Protein AF-0000000076347403 (afdb_homodimer)

Organism: NCBI:txid165179

Solvent-accessible surface area (backbone atoms only — not comparable to full-atom values): 17385 Å² total; per-residue (Å²): 123,59,75,65,55,57,54,52,54,48,48,54,51,50,53,49,30,61,73,69,68,46,83,89,47,70,65,55,53,50,50,52,52,49,44,61,64,45,91,55,74,38,36,72,66,55,50,47,49,53,32,41,77,70,71,48,77,70,56,68,67,57,50,52,54,44,50,52,49,34,36,73,69,59,50,29,41,79,41,49,48,97,84,41,64,35,31,34,51,32,78,93,59,76,87,52,34,36,38,34,20,75,79,84,56,50,71,44,80,39,89,49,65,60,32,54,50,28,55,73,66,50,86,59,80,64,42,48,80,72,50,67,48,40,40,40,31,26,40,36,50,70,57,49,51,50,52,50,49,53,59,66,71,96,122,58,75,65,54,58,54,52,53,49,48,54,51,48,52,48,29,62,73,68,69,46,84,91,48,70,65,54,54,51,50,52,51,48,44,61,64,46,93,52,73,37,36,70,65,56,51,50,50,52,33,40,75,71,72,47,78,69,55,69,67,57,51,51,52,44,51,52,50,34,36,74,69,57,51,30,42,78,42,49,48,95,86,42,62,35,32,33,52,32,78,92,58,75,87,53,33,35,37,34,21,75,80,85,56,51,71,46,80,40,88,47,66,60,32,55,48,27,54,73,65,51,86,58,79,64,44,48,79,72,50,68,47,41,39,38,31,26,39,36,50,71,57,49,51,50,53,49,48,51,56,66,71,95

Secondary structure (DSSP, 8-state):
--HHHHHHHHHHHHHHHHHHT----HHHHHHHHHHTT--S-B-HHHHHHHHHHTT----HHHHHHHHHHHHHTTSEEEEEETTEEEEEE-TT--S-EEEEETTT--EEEE--HHHHHHHHHS--TTEEEEEEEEEEEEEEHHHHHHHHHHHHH-/--HHHHHHHHHHHHHHHHHHT----HHHHHHHHHHTT--S-B-HHHHHHHHHHTT----HHHHHHHHHHHHHTTSEEEEEETTEEEEEE-TT--S-EEEEETTT--EEEE--HHHHHHHHHS--TTEEEEEEEEEEEEEEHHHHHHHHHHHHH-

Structure (mmCIF, N/CA/C/O backbone):
data_AF-0000000076347403-model_v1
#
loop_
_entity.id
_entity.type
_entity.pdbx_description
1 polymer 'Ferric uptake regulation protein'
#
loop_
_atom_site.group_PDB
_atom_site.id
_atom_site.type_symbol
_atom_site.label_atom_id
_atom_site.label_alt_id
_atom_site.label_comp_id
_atom_site.label_asym_id
_atom_site.label_entity_id
_atom_site.label_seq_id
_atom_site.pdbx_PDB_ins_code
_atom_site.Cartn_x
_atom_site.Cartn_y
_atom_site.Cartn_z
_atom_site.occupancy
_atom_site.B_iso_or_equiv
_atom_site.auth_seq_id
_atom_site.auth_comp_id
_atom_site.auth_asym_id
_atom_site.auth_atom_id
_atom_site.pdbx_PDB_model_num
ATOM 1 N N . MET A 1 1 ? 6.637 17.484 16.797 1 52.97 1 MET A N 1
ATOM 2 C CA . MET A 1 1 ? 5.945 18.25 15.773 1 52.97 1 MET A CA 1
ATOM 3 C C . MET A 1 1 ? 5.602 19.656 16.266 1 52.97 1 MET A C 1
ATOM 5 O O . MET A 1 1 ? 5.094 19.812 17.375 1 52.97 1 MET A O 1
ATOM 9 N N . THR A 1 2 ? 6.195 20.625 15.648 1 61.09 2 THR A N 1
ATOM 10 C CA . THR A 1 2 ? 6.172 21.984 16.172 1 61.09 2 THR A CA 1
ATOM 11 C C . THR A 1 2 ? 4.789 22.609 16 1 61.09 2 THR A C 1
ATOM 13 O O . THR A 1 2 ? 4.012 22.172 15.148 1 61.09 2 THR A O 1
ATOM 16 N N . ASP A 1 3 ? 4.352 23.375 16.969 1 70.94 3 ASP A N 1
ATOM 17 C CA . ASP A 1 3 ? 3.152 24.203 17.016 1 70.94 3 ASP A CA 1
ATOM 18 C C . ASP A 1 3 ? 2.908 24.875 15.664 1 70.94 3 ASP A C 1
ATOM 20 O O . ASP A 1 3 ? 1.763 25.016 15.234 1 70.94 3 ASP A O 1
ATOM 24 N N . ASP A 1 4 ? 3.953 25.031 14.914 1 85.56 4 ASP A N 1
ATOM 25 C CA . ASP A 1 4 ? 3.844 25.719 13.641 1 85.56 4 ASP A CA 1
ATOM 26 C C . ASP A 1 4 ? 3.211 24.828 12.578 1 85.56 4 ASP A C 1
ATOM 28 O O . ASP A 1 4 ? 2.373 25.281 11.797 1 85.56 4 ASP A O 1
ATOM 32 N N . VAL A 1 5 ? 3.447 23.562 12.656 1 88.56 5 VAL A N 1
ATOM 33 C CA . VAL A 1 5 ? 2.91 22.641 11.656 1 88.56 5 VAL A CA 1
ATOM 34 C C . VAL A 1 5 ? 1.407 22.469 11.867 1 88.56 5 VAL A C 1
ATOM 36 O O . VAL A 1 5 ? 0.64 22.422 10.906 1 88.56 5 VAL A O 1
ATOM 39 N N . LYS A 1 6 ? 0.981 22.453 13.062 1 91.25 6 LYS A N 1
ATOM 40 C CA . LYS A 1 6 ? -0.436 22.266 13.367 1 91.25 6 LYS A CA 1
ATOM 41 C C . LYS A 1 6 ? -1.261 23.453 12.875 1 91.25 6 LYS A C 1
ATOM 43 O O . LYS A 1 6 ? -2.389 23.281 12.406 1 91.25 6 LYS A O 1
ATOM 48 N N . VAL A 1 7 ? -0.673 24.609 13 1 92.5 7 VAL A N 1
ATOM 49 C CA . VAL A 1 7 ? -1.362 25.797 12.516 1 92.5 7 VAL A CA 1
ATOM 50 C C . VAL A 1 7 ? -1.512 25.734 11 1 92.5 7 VAL A C 1
ATOM 52 O O . VAL A 1 7 ? -2.578 26.031 10.461 1 92.5 7 VAL A O 1
ATOM 55 N N . ARG A 1 8 ? -0.51 25.328 10.375 1 92.69 8 ARG A N 1
ATOM 56 C CA . ARG A 1 8 ? -0.5 25.25 8.914 1 92.69 8 ARG A CA 1
ATOM 57 C C . ARG A 1 8 ? -1.495 24.219 8.406 1 92.69 8 ARG A C 1
ATOM 59 O O . ARG A 1 8 ? -2.252 24.484 7.469 1 92.69 8 ARG A O 1
ATOM 66 N N . VAL A 1 9 ? -1.493 23.078 8.977 1 94.81 9 VAL A N 1
ATOM 67 C CA . VAL A 1 9 ? -2.363 22.016 8.492 1 94.81 9 VAL A CA 1
ATOM 68 C C . VAL A 1 9 ? -3.818 22.344 8.805 1 94.81 9 VAL A C 1
ATOM 70 O O . VAL A 1 9 ? -4.723 22 8.039 1 94.81 9 VAL A O 1
ATOM 73 N N . LYS A 1 10 ? -4.023 22.984 9.875 1 95.75 10 LYS A N 1
ATOM 74 C CA . LYS A 1 10 ? -5.371 23.453 10.188 1 95.75 10 LYS A CA 1
ATOM 75 C C . LYS A 1 10 ? -5.867 24.438 9.133 1 95.75 10 LYS A C 1
ATOM 77 O O . LYS A 1 10 ? -7.039 24.406 8.75 1 95.75 10 LYS A O 1
ATOM 82 N N . LYS A 1 11 ? -5.004 25.281 8.75 1 95.56 11 LYS A N 1
ATOM 83 C CA . LYS A 1 11 ? -5.359 26.25 7.719 1 95.56 11 LYS A CA 1
ATOM 84 C C . LYS A 1 11 ? -5.73 25.562 6.41 1 95.56 11 LYS A C 1
ATOM 86 O O . LYS A 1 11 ? -6.672 25.969 5.73 1 95.56 11 LYS A O 1
ATOM 91 N N . VAL A 1 12 ? -5.004 24.625 6.07 1 95.31 12 VAL A N 1
ATOM 92 C CA . VAL A 1 12 ? -5.293 23.891 4.848 1 95.31 12 VAL A CA 1
ATOM 93 C C . VAL A 1 12 ? -6.68 23.25 4.945 1 95.31 12 VAL A C 1
ATOM 95 O O . VAL A 1 12 ? -7.469 23.328 3.998 1 95.31 12 VAL A O 1
ATOM 98 N N . LEU A 1 13 ? -6.945 22.625 6.066 1 96.25 13 LEU A N 1
ATOM 99 C CA . LEU A 1 13 ? -8.25 22.016 6.27 1 96.25 13 LEU A CA 1
ATOM 100 C C . LEU A 1 13 ? -9.359 23.062 6.227 1 96.25 13 LEU A C 1
ATOM 102 O O . LEU A 1 13 ? -10.375 22.875 5.555 1 96.25 13 LEU A O 1
ATOM 106 N N . ASP A 1 14 ? -9.133 24.172 6.836 1 96.25 14 ASP A N 1
ATOM 107 C CA . ASP A 1 14 ? -10.094 25.266 6.836 1 96.25 14 ASP A CA 1
ATOM 108 C C . ASP A 1 14 ? -10.422 25.719 5.414 1 96.25 14 ASP A C 1
ATOM 110 O O . ASP A 1 14 ? -11.594 25.828 5.047 1 96.25 14 ASP A O 1
ATOM 114 N N . ASP A 1 15 ? -9.414 25.953 4.723 1 96.25 15 ASP A N 1
ATOM 115 C CA . ASP A 1 15 ? -9.57 26.453 3.363 1 96.25 15 ASP A CA 1
ATOM 116 C C . ASP A 1 15 ? -10.383 25.484 2.506 1 96.25 15 ASP A C 1
ATOM 118 O O . ASP A 1 15 ? -11.242 25.906 1.727 1 96.25 15 ASP A O 1
ATOM 122 N N . TYR A 1 16 ? -10.047 24.297 2.662 1 95.56 16 TYR A N 1
ATOM 123 C CA . TYR A 1 16 ? -10.758 23.297 1.88 1 95.56 16 TYR A CA 1
ATOM 124 C C . TYR A 1 16 ? -12.234 23.234 2.271 1 95.56 16 TYR A C 1
ATOM 126 O O . TYR A 1 16 ? -13.109 23.219 1.405 1 95.56 16 TYR A O 1
ATOM 134 N N . LEU A 1 17 ? -12.492 23.156 3.539 1 94.62 17 LEU A N 1
ATOM 135 C CA . LEU A 1 17 ? -13.859 23.031 4.02 1 94.62 17 LEU A CA 1
ATOM 136 C C . LEU A 1 17 ? -14.68 24.25 3.602 1 94.62 17 LEU A C 1
ATOM 138 O O . LEU A 1 17 ? -15.852 24.125 3.236 1 94.62 17 LEU A O 1
ATOM 142 N N . GLU A 1 18 ? -14.094 25.375 3.617 1 93.44 18 GLU A N 1
ATOM 143 C CA . GLU A 1 18 ? -14.758 26.609 3.195 1 93.44 18 GLU A CA 1
ATOM 144 C C . GLU A 1 18 ? -15.039 26.594 1.694 1 93.44 18 GLU A C 1
ATOM 146 O O . GLU A 1 18 ? -16.141 26.906 1.261 1 93.44 18 GLU A O 1
ATOM 151 N N . ALA A 1 19 ? -14.078 26.203 0.949 1 93.25 19 ALA A N 1
ATOM 152 C CA . ALA A 1 19 ? -14.18 26.188 -0.507 1 93.25 19 ALA A CA 1
ATOM 153 C C . ALA A 1 19 ? -15.242 25.188 -0.972 1 93.25 19 ALA A C 1
ATOM 155 O O . ALA A 1 19 ? -15.969 25.453 -1.938 1 93.25 19 ALA A O 1
ATOM 156 N N . CYS A 1 20 ? -15.328 24.094 -0.325 1 92.12 20 CYS A N 1
ATOM 157 C CA . CYS A 1 20 ? -16.234 23.031 -0.74 1 92.12 20 CYS A CA 1
ATOM 158 C C . CYS A 1 20 ? -17.562 23.125 0.018 1 92.12 20 CYS A C 1
ATOM 160 O O . CYS A 1 20 ? -18.438 22.281 -0.172 1 92.12 20 CYS A O 1
ATOM 162 N N . GLN A 1 21 ? -17.641 24.016 0.93 1 91.62 21 GLN A N 1
ATOM 163 C CA . GLN A 1 21 ? -18.828 24.234 1.739 1 91.62 21 GLN A CA 1
ATOM 164 C C . GLN A 1 21 ? -19.141 23.016 2.607 1 91.62 21 GLN A C 1
ATOM 166 O O . GLN A 1 21 ? -20.281 22.578 2.682 1 91.62 21 GLN A O 1
ATOM 171 N N . HIS A 1 22 ? -18.141 22.391 3.072 1 89.75 22 HIS A N 1
ATOM 172 C CA . HIS A 1 22 ? -18.266 21.312 4.035 1 89.75 22 HIS A CA 1
ATOM 173 C C . HIS A 1 22 ? -18.297 21.844 5.465 1 89.75 22 HIS A C 1
ATOM 175 O O . HIS A 1 22 ? -17.766 22.922 5.738 1 89.75 22 HIS A O 1
ATOM 181 N N . ARG A 1 23 ? -18.906 21.156 6.309 1 89.56 23 ARG A N 1
ATOM 182 C CA . ARG A 1 23 ? -19.047 21.562 7.699 1 89.56 23 ARG A CA 1
ATOM 183 C C . ARG A 1 23 ? -17.703 21.469 8.43 1 89.56 23 ARG A C 1
ATOM 185 O O . ARG A 1 23 ? -16.969 20.5 8.266 1 89.56 23 ARG A O 1
ATOM 192 N N . LYS A 1 24 ? -17.438 22.547 9.172 1 92.69 24 LYS A N 1
ATOM 193 C CA . LYS A 1 24 ? -16.344 22.5 10.133 1 92.69 24 LYS A CA 1
ATOM 194 C C . LYS A 1 24 ? -16.797 21.875 11.453 1 92.69 24 LYS A C 1
ATOM 196 O O . LYS A 1 24 ? -17.422 22.547 12.281 1 92.69 24 LYS A O 1
ATOM 201 N N . THR A 1 25 ? -16.469 20.625 11.602 1 93.62 25 THR A N 1
ATOM 202 C CA . THR A 1 25 ? -16.891 19.922 12.805 1 93.62 25 THR A CA 1
ATOM 203 C C . THR A 1 25 ? -15.727 19.766 13.781 1 93.62 25 THR A C 1
ATOM 205 O O . THR A 1 25 ? -14.578 19.625 13.359 1 93.62 25 THR A O 1
ATOM 208 N N . PRO A 1 26 ? -16.078 19.766 15.031 1 95.44 26 PRO A N 1
ATOM 209 C CA . PRO A 1 26 ? -15.008 19.547 16 1 95.44 26 PRO A CA 1
ATOM 210 C C . PRO A 1 26 ? -14.289 18.203 15.781 1 95.44 26 PRO A C 1
ATOM 212 O O . PRO A 1 26 ? -13.094 18.094 16.062 1 95.44 26 PRO A O 1
ATOM 215 N N . GLU A 1 27 ? -14.977 17.234 15.281 1 95.81 27 GLU A N 1
ATOM 216 C CA . GLU A 1 27 ? -14.414 15.906 15.055 1 95.81 27 GLU A CA 1
ATOM 217 C C . GLU A 1 27 ? -13.266 15.961 14.047 1 95.81 27 GLU A C 1
ATOM 219 O O . GLU A 1 27 ? -12.219 15.352 14.258 1 95.81 27 GLU A O 1
ATOM 224 N N . ARG A 1 28 ? -13.461 16.703 13.008 1 96.31 28 ARG A N 1
ATOM 225 C CA . ARG A 1 28 ? -12.438 16.797 11.969 1 96.31 28 ARG A CA 1
ATOM 226 C C . ARG A 1 28 ? -11.156 17.422 12.516 1 96.31 28 ARG A C 1
ATOM 228 O O . ARG A 1 28 ? -10.062 16.938 12.242 1 96.31 28 ARG A O 1
ATOM 235 N N . TYR A 1 29 ? -11.328 18.406 13.266 1 96.81 29 TYR A N 1
ATOM 236 C CA . TYR A 1 29 ? -10.156 19.109 13.789 1 96.81 29 TYR A CA 1
ATOM 237 C C . TYR A 1 29 ? -9.492 18.281 14.891 1 96.81 29 TYR A C 1
ATOM 239 O O . TYR A 1 29 ? -8.266 18.281 15.016 1 96.81 29 TYR A O 1
ATOM 247 N N . ALA A 1 30 ? -10.289 17.641 15.703 1 97 30 ALA A N 1
ATOM 248 C CA . ALA A 1 30 ? -9.727 16.766 16.734 1 97 30 ALA A CA 1
ATOM 249 C C . ALA A 1 30 ? -8.906 15.641 16.109 1 97 30 ALA A C 1
ATOM 251 O O . ALA A 1 30 ? -7.824 15.305 16.609 1 97 30 ALA A O 1
ATOM 252 N N . ILE A 1 31 ? -9.398 15.102 15.094 1 97.88 31 ILE A N 1
ATOM 253 C CA . ILE A 1 31 ? -8.711 14.023 14.391 1 97.88 31 ILE A CA 1
ATOM 254 C C . ILE A 1 31 ? -7.418 14.555 13.773 1 97.88 31 ILE A C 1
ATOM 256 O O . ILE A 1 31 ? -6.359 13.93 13.891 1 97.88 31 ILE A O 1
ATOM 260 N N . LEU A 1 32 ? -7.508 15.711 13.148 1 97.12 32 LEU A N 1
ATOM 261 C CA . LEU A 1 32 ? -6.316 16.328 12.578 1 97.12 32 LEU A CA 1
ATOM 262 C C . LEU A 1 32 ? -5.258 16.562 13.648 1 97.12 32 LEU A C 1
ATOM 264 O O . LEU A 1 32 ? -4.09 16.219 13.461 1 97.12 32 LEU A O 1
ATOM 268 N N . ASP A 1 33 ? -5.695 17.094 14.711 1 96.12 33 ASP A N 1
ATOM 269 C CA . ASP A 1 33 ? -4.785 17.375 15.812 1 96.12 33 ASP A CA 1
ATOM 270 C C . ASP A 1 33 ? -4.148 16.078 16.344 1 96.12 33 ASP A C 1
ATOM 272 O O . ASP A 1 33 ? -2.947 16.047 16.609 1 96.12 33 ASP A O 1
ATOM 276 N N . ALA A 1 34 ? -4.938 15.086 16.547 1 96.75 34 ALA A N 1
ATOM 277 C CA . ALA A 1 34 ? -4.445 13.797 17.031 1 96.75 34 ALA A CA 1
ATOM 278 C C . ALA A 1 34 ? -3.391 13.227 16.078 1 96.75 34 ALA A C 1
ATOM 280 O O . ALA A 1 34 ? -2.336 12.766 16.531 1 96.75 34 ALA A O 1
ATOM 281 N N . VAL A 1 35 ? -3.656 13.273 14.773 1 96.69 35 VAL A N 1
ATOM 282 C CA . VAL A 1 35 ? -2.74 12.766 13.758 1 96.69 35 VAL A CA 1
ATOM 283 C C . VAL A 1 35 ? -1.377 13.438 13.906 1 96.69 35 VAL A C 1
ATOM 285 O O . VAL A 1 35 ? -0.339 12.773 13.812 1 96.69 35 VAL A O 1
ATOM 288 N N . TYR A 1 36 ? -1.358 14.648 14.125 1 95.25 36 TYR A N 1
ATOM 289 C CA . TYR A 1 36 ? -0.11 15.406 14.172 1 95.25 36 TYR A CA 1
ATOM 290 C C . TYR A 1 36 ? 0.46 15.422 15.586 1 95.25 36 TYR A C 1
ATOM 292 O O . TYR A 1 36 ? 1.499 16.047 15.828 1 95.25 36 TYR A O 1
ATOM 300 N N . SER A 1 37 ? -0.237 14.781 16.453 1 93.94 37 SER A N 1
ATOM 301 C CA . SER A 1 37 ? 0.288 14.609 17.812 1 93.94 37 SER A CA 1
ATOM 302 C C . SER A 1 37 ? 0.882 13.211 17.984 1 93.94 37 SER A C 1
ATOM 304 O O . SER A 1 37 ? 1.749 13.008 18.844 1 93.94 37 SER A O 1
ATOM 306 N N . ILE A 1 38 ? 0.395 12.328 17.141 1 91.06 38 ILE A N 1
ATOM 307 C CA . ILE A 1 38 ? 0.913 10.969 17.156 1 91.06 38 ILE A CA 1
ATOM 308 C C . ILE A 1 38 ? 2.213 10.898 16.359 1 91.06 38 ILE A C 1
ATOM 310 O O . ILE A 1 38 ? 2.236 11.227 15.172 1 91.06 38 ILE A O 1
ATOM 314 N N . ASP A 1 39 ? 3.34 10.812 16.891 1 85.62 39 ASP A N 1
ATOM 315 C CA . ASP A 1 39 ? 4.645 10.812 16.234 1 85.62 39 ASP A CA 1
ATOM 316 C C . ASP A 1 39 ? 5.023 9.398 15.789 1 85.62 39 ASP A C 1
ATOM 318 O O . ASP A 1 39 ? 6.121 8.922 16.078 1 85.62 39 ASP A O 1
ATOM 322 N N . LYS A 1 40 ? 4.086 8.648 15.234 1 90.94 40 LYS A N 1
ATOM 323 C CA . LYS A 1 40 ? 4.332 7.301 14.727 1 90.94 40 LYS A CA 1
ATOM 324 C C . LYS A 1 40 ? 3.266 6.891 13.711 1 90.94 40 LYS A C 1
ATOM 326 O O . LYS A 1 40 ? 2.273 7.598 13.531 1 90.94 40 LYS A O 1
ATOM 331 N N . HIS A 1 41 ? 3.529 5.848 13.008 1 95.31 41 HIS A N 1
ATOM 332 C CA . HIS A 1 41 ? 2.5 5.223 12.18 1 95.31 41 HIS A CA 1
ATOM 333 C C . HIS A 1 41 ? 1.39 4.629 13.039 1 95.31 41 HIS A C 1
ATOM 335 O O . HIS A 1 41 ? 1.657 4.055 14.102 1 95.31 41 HIS A O 1
ATOM 341 N N . PHE A 1 42 ? 0.182 4.797 12.555 1 96.19 42 PHE A N 1
ATOM 342 C CA . PHE A 1 42 ? -0.932 4.332 13.375 1 96.19 42 PHE A CA 1
ATOM 343 C C . PHE A 1 42 ? -2.027 3.729 12.508 1 96.19 42 PHE A C 1
ATOM 345 O O . PHE A 1 42 ? -2.143 4.059 11.32 1 96.19 42 PHE A O 1
ATOM 352 N N . THR A 1 43 ? -2.787 2.812 13.102 1 96.44 43 THR A N 1
ATOM 353 C CA . THR A 1 43 ? -4.02 2.322 12.492 1 96.44 43 THR A CA 1
ATOM 354 C C . THR A 1 43 ? -5.203 3.203 12.883 1 96.44 43 THR A C 1
ATOM 356 O O . THR A 1 43 ? -5.102 4.02 13.797 1 96.44 43 THR A O 1
ATOM 359 N N . LEU A 1 44 ? -6.285 2.998 12.203 1 96.94 44 LEU A N 1
ATOM 360 C CA . LEU A 1 44 ? -7.48 3.74 12.586 1 96.94 44 LEU A CA 1
ATOM 361 C C . LEU A 1 44 ? -7.922 3.375 14 1 96.94 44 LEU A C 1
ATOM 363 O O . LEU A 1 44 ? -8.383 4.238 14.75 1 96.94 44 LEU A O 1
ATOM 367 N N . GLU A 1 45 ? -7.777 2.176 14.289 1 96.62 45 GLU A N 1
ATOM 368 C CA . GLU A 1 45 ? -8.109 1.729 15.641 1 96.62 45 GLU A CA 1
ATOM 369 C C . GLU A 1 45 ? -7.258 2.436 16.688 1 96.62 45 GLU A C 1
ATOM 371 O O . GLU A 1 45 ? -7.77 2.902 17.703 1 96.62 45 GLU A O 1
ATOM 376 N N . GLU A 1 46 ? -6.062 2.473 16.469 1 96.44 46 GLU A N 1
ATOM 377 C CA . GLU A 1 46 ? -5.145 3.146 17.375 1 96.44 46 GLU A CA 1
ATOM 378 C C . GLU A 1 46 ? -5.473 4.633 17.484 1 96.44 46 GLU A C 1
ATOM 380 O O . GLU A 1 46 ? -5.371 5.219 18.562 1 96.44 46 GLU A O 1
ATOM 385 N N . LEU A 1 47 ? -5.746 5.23 16.375 1 97.62 47 LEU A N 1
ATOM 386 C CA . LEU A 1 47 ? -6.152 6.633 16.391 1 97.62 47 LEU A CA 1
ATOM 387 C C . LEU A 1 47 ? -7.406 6.824 17.234 1 97.62 47 LEU A C 1
ATOM 389 O O . LEU A 1 47 ? -7.48 7.754 18.047 1 97.62 47 LEU A O 1
ATOM 393 N N . GLY A 1 48 ? -8.391 5.977 16.984 1 97.75 48 GLY A N 1
ATOM 394 C CA . GLY A 1 48 ? -9.594 6.023 17.797 1 97.75 48 GLY A CA 1
ATOM 395 C C . GLY A 1 48 ? -9.32 5.898 19.281 1 97.75 48 GLY A C 1
ATOM 396 O O . GLY A 1 48 ? -9.898 6.621 20.094 1 97.75 48 GLY A O 1
ATOM 397 N N . GLU A 1 49 ? -8.516 4.996 19.641 1 97.31 49 GLU A N 1
ATOM 398 C CA . GLU A 1 49 ? -8.133 4.805 21.031 1 97.31 49 GLU A CA 1
ATOM 399 C C . GLU A 1 49 ? -7.457 6.055 21.594 1 97.31 49 GLU A C 1
ATOM 401 O O . GLU A 1 49 ? -7.711 6.445 22.734 1 97.31 49 GLU A O 1
ATOM 406 N N . TYR A 1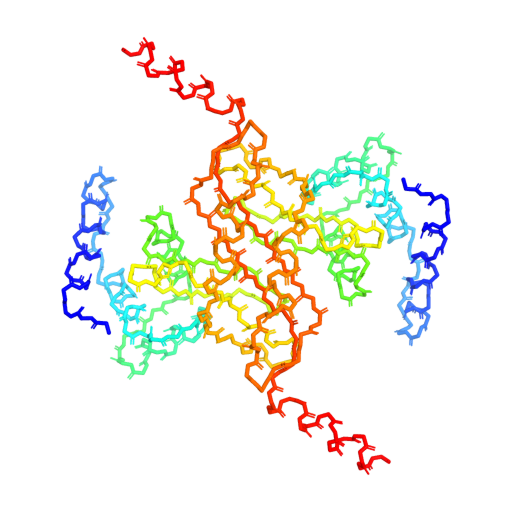 50 ? -6.598 6.586 20.844 1 97.31 50 TYR A N 1
ATOM 407 C CA . TYR A 1 50 ? -5.918 7.812 21.266 1 97.31 50 TYR A CA 1
ATOM 408 C C . TYR A 1 50 ? -6.926 8.914 21.578 1 97.31 50 TYR A C 1
ATOM 410 O O . TYR A 1 50 ? -6.828 9.578 22.609 1 97.31 50 TYR A O 1
ATOM 418 N N . LEU A 1 51 ? -7.844 9.102 20.688 1 97.56 51 LEU A N 1
ATOM 419 C CA . LEU A 1 51 ? -8.875 10.117 20.875 1 97.56 51 LEU A CA 1
ATOM 420 C C . LEU A 1 51 ? -9.727 9.828 22.094 1 97.56 51 LEU A C 1
ATOM 422 O O . LEU A 1 51 ? -10.023 10.727 22.875 1 97.56 51 LEU A O 1
ATOM 426 N N . SER A 1 52 ? -10.078 8.586 22.25 1 96.94 52 SER A N 1
ATOM 427 C CA . SER A 1 52 ? -10.883 8.195 23.391 1 96.94 52 SER A CA 1
ATOM 428 C C . SER A 1 52 ? -10.164 8.484 24.703 1 96.94 52 SER A C 1
ATOM 430 O O . SER A 1 52 ? -10.766 8.992 25.656 1 96.94 52 SER A O 1
ATOM 432 N N . LYS A 1 53 ? -8.953 8.148 24.766 1 96.25 53 LYS A N 1
ATOM 433 C CA . LYS A 1 53 ? -8.148 8.375 25.969 1 96.25 53 LYS A CA 1
ATOM 434 C C . LYS A 1 53 ? -8.031 9.867 26.281 1 96.25 53 LYS A C 1
ATOM 436 O O . LYS A 1 53 ? -7.879 10.25 27.438 1 96.25 53 LYS A O 1
ATOM 441 N N . SER A 1 54 ? -8.148 10.609 25.266 1 93.25 54 SER A N 1
ATOM 442 C CA . SER A 1 54 ? -8.07 12.055 25.438 1 93.25 54 SER A CA 1
ATOM 443 C C . SER A 1 54 ? -9.445 12.656 25.703 1 93.25 54 SER A C 1
ATOM 445 O O . SER A 1 54 ? -9.609 13.883 25.719 1 93.25 54 SER A O 1
ATOM 447 N N . GLY A 1 55 ? -10.484 11.82 25.688 1 92.69 55 GLY A N 1
ATOM 448 C CA . GLY A 1 55 ? -11.812 12.266 26.062 1 92.69 55 GLY A CA 1
ATOM 449 C C . GLY A 1 55 ? -12.664 12.68 24.875 1 92.69 55 GLY A C 1
ATOM 450 O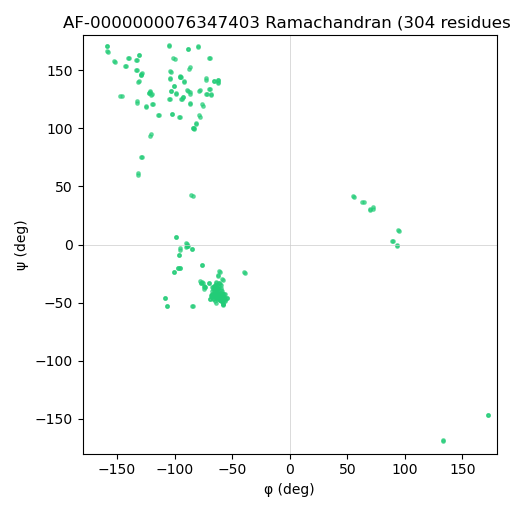 O . GLY A 1 55 ? -13.68 13.352 25.047 1 92.69 55 GLY A O 1
ATOM 451 N N . PHE A 1 56 ? -12.195 12.367 23.781 1 94.81 56 PHE A N 1
ATOM 452 C CA . PHE A 1 56 ? -12.922 12.727 22.562 1 94.81 56 PHE A CA 1
ATOM 453 C C . PHE A 1 56 ? -13.266 11.477 21.766 1 94.81 56 PHE A C 1
ATOM 455 O O . PHE A 1 56 ? -12.523 11.094 20.859 1 94.81 56 PHE A O 1
ATOM 462 N N . ARG A 1 57 ? -14.438 10.969 21.953 1 93.88 57 ARG A N 1
ATOM 463 C CA . ARG A 1 57 ? -14.836 9.742 21.266 1 93.88 57 ARG A CA 1
ATOM 464 C C . ARG A 1 57 ? -15.469 10.055 19.906 1 93.88 57 ARG A C 1
ATOM 466 O O . ARG A 1 57 ? -16.266 10.984 19.781 1 93.88 57 ARG A O 1
ATOM 473 N N . VAL A 1 58 ? -15.016 9.352 18.984 1 95.38 58 VAL A N 1
ATOM 474 C CA . VAL A 1 58 ? -15.523 9.5 17.625 1 95.38 58 VAL A CA 1
ATOM 475 C C . VAL A 1 58 ? -15.914 8.133 17.062 1 95.38 58 VAL A C 1
ATOM 477 O O . VAL A 1 58 ? -15.266 7.129 17.359 1 95.38 58 VAL A O 1
ATOM 480 N N . SER A 1 59 ? -16.938 8.047 16.234 1 95.75 59 SER A N 1
ATOM 481 C CA . SER A 1 59 ? -17.344 6.805 15.602 1 95.75 59 SER A CA 1
ATOM 482 C C . SER A 1 59 ? -16.328 6.336 14.578 1 95.75 59 SER A C 1
ATOM 484 O O . SER A 1 59 ? -15.555 7.141 14.047 1 95.75 59 SER A O 1
ATOM 486 N N . ARG A 1 60 ? -16.375 5.121 14.258 1 94.94 60 ARG A N 1
ATOM 487 C CA . ARG A 1 60 ? -15.492 4.551 13.242 1 94.94 60 ARG A CA 1
ATOM 488 C C . ARG A 1 60 ? -15.742 5.18 11.883 1 94.94 60 ARG A C 1
ATOM 490 O O . ARG A 1 60 ? -14.797 5.438 11.125 1 94.94 60 ARG A O 1
ATOM 497 N N . ALA A 1 61 ? -16.953 5.363 11.578 1 96.06 61 ALA A N 1
ATOM 498 C CA . ALA A 1 61 ? -17.297 5.977 10.305 1 96.06 61 ALA A CA 1
ATOM 499 C C . ALA A 1 61 ? -16.703 7.375 10.18 1 96.06 61 ALA A C 1
ATOM 501 O O . ALA A 1 61 ? -16.156 7.738 9.141 1 96.06 61 ALA A O 1
ATOM 502 N N . THR A 1 62 ? -16.781 8.172 11.203 1 96.06 62 THR A N 1
ATOM 503 C CA . THR A 1 62 ? -16.234 9.523 11.211 1 96.06 62 THR A CA 1
ATOM 504 C C . THR A 1 62 ? -14.719 9.492 11.07 1 96.06 62 THR A C 1
ATOM 506 O O . THR A 1 62 ? -14.141 10.289 10.328 1 96.06 62 THR A O 1
ATOM 509 N N . LEU A 1 63 ? -14.156 8.539 11.805 1 97.62 63 LEU A N 1
ATOM 510 C CA . LEU A 1 63 ? -12.711 8.375 11.703 1 97.62 63 LEU A CA 1
ATOM 511 C C . LEU A 1 63 ? -12.297 8.086 10.266 1 97.62 63 LEU A C 1
ATOM 513 O O . LEU A 1 63 ? -11.406 8.742 9.719 1 97.62 63 LEU A O 1
ATOM 517 N N . TYR A 1 64 ? -12.891 7.184 9.6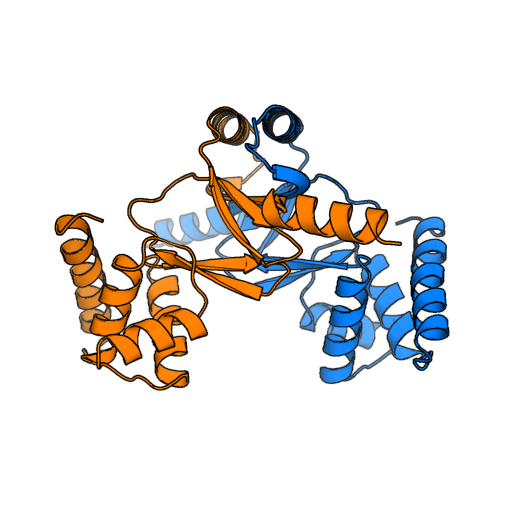95 1 96.81 64 TYR A N 1
ATOM 518 C CA . TYR A 1 64 ? -12.586 6.746 8.336 1 96.81 64 TYR A CA 1
ATOM 519 C C . TYR A 1 64 ? -12.766 7.883 7.34 1 96.81 64 TYR A C 1
ATOM 521 O O . TYR A 1 64 ? -11.875 8.172 6.543 1 96.81 64 TYR A O 1
ATOM 529 N N . ASN A 1 65 ? -13.836 8.547 7.414 1 96.31 65 ASN A N 1
ATOM 530 C CA . ASN A 1 65 ? -14.172 9.602 6.461 1 96.31 65 ASN A CA 1
ATOM 531 C C . ASN A 1 65 ? -13.227 10.797 6.59 1 96.31 65 ASN A C 1
ATOM 533 O O . ASN A 1 65 ? -12.812 11.367 5.586 1 96.31 65 ASN A O 1
ATOM 537 N N . THR A 1 66 ? -12.984 11.102 7.809 1 97.44 66 THR A N 1
ATOM 538 C CA . THR A 1 66 ? -12.102 12.242 8.031 1 97.44 66 THR A CA 1
ATOM 539 C C . THR A 1 66 ? -10.68 11.914 7.562 1 97.44 66 THR A C 1
ATOM 541 O O . THR A 1 66 ? -10.031 12.734 6.91 1 97.44 66 THR A O 1
ATOM 544 N N . ILE A 1 67 ? -10.242 10.727 7.898 1 97.56 67 ILE A N 1
ATOM 545 C CA . ILE A 1 67 ? -8.898 10.328 7.484 1 97.56 67 ILE A CA 1
ATOM 546 C C . ILE A 1 67 ? -8.82 10.289 5.957 1 97.56 67 ILE A C 1
ATOM 548 O O . ILE A 1 67 ? -7.832 10.719 5.367 1 97.56 67 ILE A O 1
ATOM 552 N N . HIS A 1 68 ? -9.781 9.781 5.34 1 95.12 68 HIS A N 1
ATOM 553 C CA . HIS A 1 68 ? -9.828 9.766 3.885 1 95.12 68 HIS A CA 1
ATOM 554 C C . HIS A 1 68 ? -9.719 11.172 3.314 1 95.12 68 HIS A C 1
ATOM 556 O O . HIS A 1 68 ? -8.977 11.406 2.357 1 95.12 68 HIS A O 1
ATOM 562 N N . LEU A 1 69 ? -10.453 12.07 3.873 1 95.5 69 LEU A N 1
ATOM 563 C CA . LEU A 1 69 ? -10.391 13.477 3.473 1 95.5 69 LEU A CA 1
ATOM 564 C C . LEU A 1 69 ? -8.977 14.023 3.65 1 95.5 69 LEU A C 1
ATOM 566 O O . LEU A 1 69 ? -8.445 14.688 2.758 1 95.5 69 LEU A O 1
ATOM 570 N N . LEU A 1 70 ? -8.406 13.781 4.793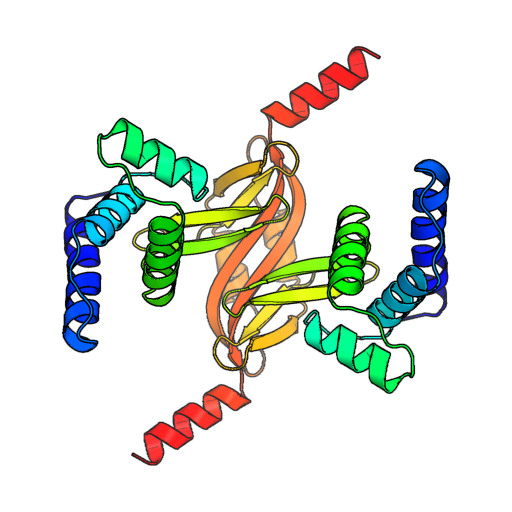 1 96.5 70 LEU A N 1
ATOM 571 C CA . LEU A 1 70 ? -7.078 14.305 5.086 1 96.5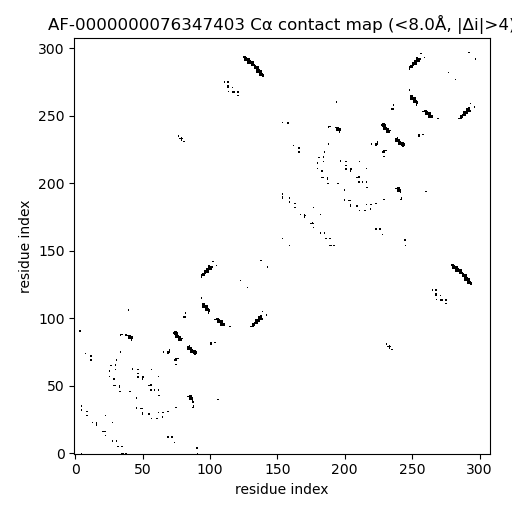 70 LEU A CA 1
ATOM 572 C C . LEU A 1 70 ? -6.035 13.711 4.148 1 96.5 70 LEU A C 1
ATOM 574 O O . LEU A 1 70 ? -5.047 14.367 3.814 1 96.5 70 LEU A O 1
ATOM 578 N N . VAL A 1 71 ? -6.219 12.5 3.734 1 93.88 71 VAL A N 1
ATOM 579 C CA . VAL A 1 71 ? -5.352 11.875 2.742 1 93.88 71 VAL A CA 1
ATOM 580 C C . VAL A 1 71 ? -5.504 12.586 1.398 1 93.88 71 VAL A C 1
ATOM 582 O O . VAL A 1 71 ? -4.512 12.891 0.735 1 93.88 71 VAL A O 1
ATOM 585 N N . GLU A 1 72 ? -6.668 12.859 1.03 1 90.38 72 GLU A N 1
ATOM 586 C CA . GLU A 1 72 ? -6.934 13.57 -0.218 1 90.38 72 GLU A CA 1
ATOM 587 C C . GLU A 1 72 ? -6.27 14.945 -0.225 1 90.38 72 GLU A C 1
ATOM 589 O O . GLU A 1 72 ? -5.812 15.414 -1.271 1 90.38 72 GLU A O 1
ATOM 594 N N . LEU A 1 73 ? -6.254 15.492 0.91 1 92.88 73 LEU A N 1
ATOM 595 C CA . LEU A 1 73 ? -5.672 16.828 1.041 1 92.88 73 LEU A CA 1
ATOM 596 C C . LEU A 1 73 ? -4.16 16.734 1.217 1 92.88 73 LEU A C 1
ATOM 598 O O . LEU A 1 73 ? -3.498 17.766 1.415 1 92.88 73 LEU A O 1
ATOM 602 N N . LYS A 1 74 ? -3.625 15.562 1.303 1 90.69 74 LYS A N 1
ATOM 603 C CA . LYS A 1 74 ? -2.193 15.312 1.436 1 90.69 74 LYS A CA 1
ATOM 604 C C . LYS A 1 74 ? -1.682 15.758 2.803 1 90.69 74 LYS A C 1
ATOM 606 O O . LYS A 1 74 ? -0.538 16.203 2.93 1 90.69 74 LYS A O 1
ATOM 611 N N . LEU A 1 75 ? -2.51 15.703 3.756 1 94.56 75 LEU A N 1
ATOM 612 C CA . LEU A 1 75 ? -2.127 16.016 5.129 1 94.56 75 LEU A CA 1
ATOM 613 C C . LEU A 1 75 ? -1.762 14.742 5.891 1 94.56 75 LEU A C 1
ATOM 615 O O . LEU A 1 75 ? -1.122 14.805 6.941 1 94.56 75 LEU A O 1
ATOM 619 N N . VAL A 1 76 ? -2.225 13.641 5.387 1 94.56 76 VAL A N 1
ATOM 620 C CA . VAL A 1 76 ? -1.96 12.32 5.941 1 94.56 76 VAL A CA 1
ATOM 621 C C . VAL A 1 76 ? -1.514 11.375 4.832 1 94.56 76 VAL A C 1
ATOM 623 O O . VAL A 1 76 ? -2.029 11.43 3.711 1 94.56 76 VAL A O 1
ATOM 626 N N . VAL A 1 77 ? -0.558 10.547 5.137 1 92.56 77 VAL A N 1
ATOM 627 C CA . VAL A 1 77 ? -0.13 9.516 4.188 1 92.56 77 VAL A CA 1
ATOM 628 C C . VAL A 1 77 ? -0.694 8.164 4.605 1 92.56 77 VAL A C 1
ATOM 630 O O . VAL A 1 77 ? -0.667 7.809 5.789 1 92.56 77 VAL A O 1
ATOM 633 N N . ARG A 1 78 ? -1.265 7.5 3.635 1 93.19 78 ARG A N 1
ATOM 634 C CA . ARG A 1 78 ? -1.773 6.145 3.83 1 93.19 78 ARG A CA 1
ATOM 635 C C . ARG A 1 78 ? -0.783 5.109 3.312 1 93.19 78 ARG A C 1
ATOM 637 O O . ARG A 1 78 ? -0.292 5.219 2.188 1 93.19 78 ARG A O 1
ATOM 644 N N . HIS A 1 79 ? -0.505 4.164 4.098 1 92.62 79 HIS A N 1
ATOM 645 C CA . HIS A 1 79 ? 0.358 3.051 3.717 1 92.62 79 HIS A CA 1
ATOM 646 C C . HIS A 1 79 ? -0.417 1.739 3.68 1 92.62 79 HIS A C 1
ATOM 648 O O . HIS A 1 79 ? -0.889 1.262 4.715 1 92.62 79 HIS A O 1
ATOM 654 N N . GLY A 1 80 ? -0.594 1.211 2.512 1 89.81 80 GLY A N 1
ATOM 655 C CA . GLY A 1 80 ? -1.131 -0.135 2.391 1 89.81 80 GLY A CA 1
ATOM 656 C C . GLY A 1 80 ? -0.075 -1.214 2.535 1 89.81 80 GLY A C 1
ATOM 657 O O . GLY A 1 80 ? 0.596 -1.568 1.564 1 89.81 80 GLY A O 1
ATOM 658 N N . LEU A 1 81 ? 0.03 -1.819 3.691 1 90 81 LEU A N 1
ATOM 659 C CA . LEU A 1 81 ? 1.096 -2.762 4.012 1 90 81 LEU A CA 1
ATOM 660 C C . LEU A 1 81 ? 0.577 -4.195 3.99 1 90 81 LEU A C 1
ATOM 662 O O . LEU A 1 81 ? -0.628 -4.422 3.857 1 90 81 LEU A O 1
ATOM 666 N N . ALA A 1 82 ? 1.498 -5.148 4.086 1 77.75 82 ALA A N 1
ATOM 667 C CA . ALA A 1 82 ? 1.129 -6.562 4.074 1 77.75 82 ALA A CA 1
ATOM 668 C C . ALA A 1 82 ? 0.219 -6.902 5.25 1 77.75 82 ALA A C 1
ATOM 670 O O . ALA A 1 82 ? -0.716 -7.695 5.113 1 77.75 82 ALA A O 1
ATOM 671 N N . GLN A 1 83 ? 0.411 -6.262 6.336 1 81.31 83 GLN A N 1
ATOM 672 C CA . GLN A 1 83 ? -0.329 -6.59 7.551 1 81.31 83 GLN A CA 1
ATOM 673 C C . GLN A 1 83 ? -1.501 -5.637 7.754 1 81.31 83 GLN A C 1
ATOM 675 O O . GLN A 1 83 ? -2.18 -5.688 8.781 1 81.31 83 GLN A O 1
ATOM 680 N N . GLY A 1 84 ? -1.694 -4.848 6.82 1 86.56 84 GLY A N 1
ATOM 681 C CA . GLY A 1 84 ? -2.814 -3.924 6.934 1 86.56 84 GLY A CA 1
ATOM 682 C C . GLY A 1 84 ? -2.447 -2.494 6.59 1 86.56 84 GLY A C 1
ATOM 683 O O . GLY A 1 84 ? -1.356 -2.234 6.074 1 86.56 84 GLY A O 1
ATOM 684 N N . THR A 1 85 ? -3.355 -1.652 6.906 1 92.56 85 THR A N 1
ATOM 685 C CA . THR A 1 85 ? -3.191 -0.246 6.555 1 92.56 85 THR A CA 1
ATOM 686 C C . THR A 1 85 ? -2.711 0.56 7.762 1 92.56 85 THR A C 1
ATOM 688 O O . THR A 1 85 ? -3.195 0.365 8.875 1 92.56 85 THR A O 1
ATOM 691 N N . LYS A 1 86 ? -1.765 1.426 7.562 1 95.19 86 LYS A N 1
ATOM 692 C CA . LYS A 1 86 ? -1.318 2.395 8.562 1 95.19 86 LYS A CA 1
ATOM 693 C C . LYS A 1 86 ? -1.239 3.799 7.965 1 95.19 86 LYS A C 1
ATOM 695 O O . LYS A 1 86 ? -1.202 3.959 6.742 1 95.19 86 LYS A O 1
ATOM 700 N N . TYR A 1 87 ? -1.189 4.734 8.867 1 95.56 87 TYR A N 1
ATOM 701 C CA . TYR A 1 87 ? -1.179 6.137 8.477 1 95.56 87 TYR A CA 1
ATOM 702 C C . TYR A 1 87 ? -0.101 6.91 9.227 1 95.56 87 TYR A C 1
ATOM 704 O O . TYR A 1 87 ? 0.377 6.461 10.273 1 95.56 87 TYR A O 1
ATOM 712 N N . GLU A 1 88 ? 0.261 8.031 8.641 1 94.56 88 GLU A N 1
ATOM 713 C CA . GLU A 1 88 ? 1.129 8.984 9.32 1 94.56 88 GLU A CA 1
ATOM 714 C C . GLU A 1 88 ? 0.877 10.406 8.82 1 94.56 88 GLU A C 1
ATOM 716 O O . GLU A 1 88 ? 0.323 10.602 7.734 1 94.56 88 GLU A O 1
ATOM 721 N N . ALA A 1 89 ? 1.271 11.344 9.711 1 93.88 89 ALA A N 1
ATOM 722 C CA . ALA A 1 89 ? 1.244 12.742 9.273 1 93.88 89 ALA A CA 1
ATOM 723 C C . ALA A 1 89 ? 2.193 12.969 8.102 1 93.88 89 ALA A C 1
ATOM 725 O O . ALA A 1 89 ? 3.299 12.422 8.078 1 93.88 89 ALA A O 1
ATOM 726 N N . SER A 1 90 ? 1.766 13.742 7.148 1 90.5 90 SER A N 1
ATOM 727 C CA . SER A 1 90 ? 2.541 13.969 5.934 1 90.5 90 SER A CA 1
ATOM 728 C C . SER A 1 90 ? 3.568 15.078 6.133 1 90.5 90 SER A C 1
ATOM 730 O O . SER A 1 90 ? 4.73 14.93 5.746 1 90.5 90 SER A O 1
ATOM 732 N N . LEU A 1 91 ? 3.133 16.172 6.582 1 81.69 91 LEU A N 1
ATOM 733 C CA . LEU A 1 91 ? 3.977 17.359 6.613 1 81.69 91 LEU A CA 1
ATOM 734 C C . LEU A 1 91 ? 5.102 17.203 7.633 1 81.69 91 LEU A C 1
ATOM 736 O O . LEU A 1 91 ? 4.863 16.766 8.766 1 81.69 91 LEU A O 1
ATOM 740 N N . GLY A 1 92 ? 6.305 17.484 7.129 1 69.62 92 GLY A N 1
ATOM 741 C CA . GLY A 1 92 ? 7.477 17.422 7.988 1 69.62 92 GLY A CA 1
ATOM 742 C C . GLY A 1 92 ? 8.188 16.078 7.949 1 69.62 92 GLY A C 1
ATOM 743 O O . GLY A 1 92 ? 9.172 15.875 8.656 1 69.62 92 GLY A O 1
ATOM 744 N N . ARG A 1 93 ? 7.723 15.195 7.242 1 66.62 93 ARG A N 1
ATOM 745 C CA . ARG A 1 93 ? 8.312 13.859 7.188 1 66.62 93 ARG A CA 1
ATOM 746 C C . ARG A 1 93 ? 8.5 13.406 5.742 1 66.62 93 ARG A C 1
ATOM 748 O O . ARG A 1 93 ? 7.984 12.359 5.34 1 66.62 93 ARG A O 1
ATOM 755 N N . GLU A 1 94 ? 9.297 14.117 4.965 1 67.81 94 GLU A N 1
ATOM 756 C CA . GLU A 1 94 ? 9.43 13.797 3.545 1 67.81 94 GLU A CA 1
ATOM 757 C C . GLU A 1 94 ? 10.633 12.898 3.289 1 67.81 94 GLU A C 1
ATOM 759 O O . GLU A 1 94 ? 11.578 12.875 4.086 1 67.81 94 GLU A O 1
ATOM 764 N N . ASN A 1 95 ? 10.523 11.992 2.361 1 70.12 95 ASN A N 1
ATOM 765 C CA . ASN A 1 95 ? 11.617 11.258 1.741 1 70.12 95 ASN A CA 1
ATOM 766 C C . ASN A 1 95 ? 12.211 10.227 2.697 1 70.12 95 ASN A C 1
ATOM 768 O O . ASN A 1 95 ? 13.43 10.078 2.777 1 70.12 95 ASN A O 1
ATOM 772 N N . HIS A 1 96 ? 11.43 9.695 3.562 1 84.62 96 HIS A N 1
ATOM 773 C CA . HIS A 1 96 ? 11.969 8.633 4.402 1 84.62 96 HIS A CA 1
ATOM 774 C C . HIS A 1 96 ? 11.555 7.262 3.891 1 84.62 96 HIS A C 1
ATOM 776 O O . HIS A 1 96 ? 10.672 7.152 3.031 1 84.62 96 HIS A O 1
ATOM 782 N N . VAL A 1 97 ? 12.383 6.336 4.383 1 91.88 97 VAL A N 1
ATOM 783 C CA . VAL A 1 97 ? 12.164 4.934 4.035 1 91.88 97 VAL A CA 1
ATOM 784 C C . VAL A 1 97 ? 11.531 4.199 5.219 1 91.88 97 VAL A C 1
ATOM 786 O O . VAL A 1 97 ? 11.883 4.461 6.371 1 91.88 97 VAL A O 1
ATOM 789 N N . HIS A 1 98 ? 10.648 3.295 4.918 1 94.12 98 HIS A N 1
ATOM 790 C CA . HIS A 1 98 ? 9.938 2.562 5.961 1 94.12 98 HIS A CA 1
ATOM 791 C C . HIS A 1 98 ? 10.469 1.14 6.094 1 94.12 98 HIS A C 1
ATOM 793 O O . HIS A 1 98 ? 10.531 0.401 5.105 1 94.12 98 HIS A O 1
ATOM 799 N N . GLN A 1 99 ? 10.852 0.804 7.301 1 94.06 99 GLN A N 1
ATOM 800 C CA . GLN A 1 99 ? 11.094 -0.589 7.66 1 94.06 99 GLN A CA 1
ATOM 801 C C . GLN A 1 99 ? 9.844 -1.229 8.258 1 94.06 99 GLN A C 1
ATOM 803 O O . GLN A 1 99 ? 9.266 -0.702 9.211 1 94.06 99 GLN A O 1
ATOM 808 N N . VAL A 1 100 ? 9.461 -2.363 7.688 1 95.38 100 VAL A N 1
ATOM 809 C CA . VAL A 1 100 ? 8.203 -2.979 8.109 1 95.38 100 VAL A CA 1
ATOM 810 C C . VAL A 1 100 ? 8.453 -4.418 8.555 1 95.38 100 VAL A C 1
ATOM 812 O O . VAL A 1 100 ? 8.891 -5.254 7.758 1 95.38 100 VAL A O 1
ATOM 815 N N . CYS A 1 101 ? 8.156 -4.688 9.773 1 95.69 101 CYS A N 1
ATOM 816 C CA . CYS A 1 101 ? 8.266 -6.059 10.258 1 95.69 101 CYS A CA 1
ATOM 817 C C . CYS A 1 101 ? 7.07 -6.891 9.812 1 95.69 101 CYS A C 1
ATOM 819 O O . CYS A 1 101 ? 5.922 -6.52 10.055 1 95.69 101 CYS A O 1
ATOM 821 N N . THR A 1 102 ? 7.316 -8.016 9.305 1 92.5 102 THR A N 1
ATOM 822 C CA . THR A 1 102 ? 6.254 -8.828 8.719 1 92.5 102 THR A CA 1
ATOM 823 C C . THR A 1 102 ? 5.609 -9.727 9.766 1 92.5 102 THR A C 1
ATOM 825 O O . THR A 1 102 ? 4.621 -10.406 9.484 1 92.5 102 THR A O 1
ATOM 828 N N . VAL A 1 103 ? 6.043 -9.695 10.961 1 92.44 103 VAL A N 1
ATOM 829 C CA . VAL A 1 103 ? 5.5 -10.531 12.023 1 92.44 103 VAL A CA 1
ATOM 830 C C . VAL A 1 103 ? 4.66 -9.68 12.977 1 92.44 103 VAL A C 1
ATOM 832 O O . VAL A 1 103 ? 3.469 -9.938 13.156 1 92.44 103 VAL A O 1
ATOM 835 N N . CYS A 1 104 ? 5.121 -8.656 13.484 1 93.38 104 CYS A N 1
ATOM 836 C CA . CYS A 1 104 ? 4.402 -7.863 14.477 1 93.38 104 CYS A CA 1
ATOM 837 C C . CYS A 1 104 ? 3.693 -6.684 13.828 1 93.38 104 CYS A C 1
ATOM 839 O O . CYS A 1 104 ? 2.836 -6.047 14.445 1 93.38 104 CYS A O 1
ATOM 841 N N . GLY A 1 105 ? 4.184 -6.332 12.617 1 93.5 105 GLY A N 1
ATOM 842 C CA . GLY A 1 105 ? 3.553 -5.234 11.906 1 93.5 105 GLY A CA 1
ATOM 843 C C . GLY A 1 105 ? 4.152 -3.881 12.242 1 93.5 105 GLY A C 1
ATOM 844 O O . GLY A 1 105 ? 3.684 -2.852 11.75 1 93.5 105 GLY A O 1
ATOM 845 N N . GLY A 1 106 ? 5.148 -3.859 13.031 1 93.75 106 GLY A N 1
ATOM 846 C CA . GLY A 1 106 ? 5.805 -2.609 13.375 1 93.75 106 GLY A CA 1
ATOM 847 C C . GLY A 1 106 ? 6.43 -1.914 12.18 1 93.75 106 GLY A C 1
ATOM 848 O O . GLY A 1 106 ? 6.977 -2.568 11.297 1 93.75 106 GLY A O 1
ATOM 849 N N . VAL A 1 107 ? 6.324 -0.587 12.164 1 94.5 107 VAL A N 1
ATOM 850 C CA . VAL A 1 107 ? 6.918 0.232 11.109 1 94.5 107 VAL A CA 1
ATOM 851 C C . VAL A 1 107 ? 7.879 1.245 11.727 1 94.5 107 VAL A C 1
ATOM 853 O O . VAL A 1 107 ? 7.531 1.938 12.688 1 94.5 107 VAL A O 1
ATOM 856 N N . THR A 1 108 ? 9.047 1.352 11.234 1 92 108 THR A N 1
ATOM 857 C CA . THR A 1 108 ? 10.031 2.338 11.664 1 92 108 THR A CA 1
ATOM 858 C C . THR A 1 108 ? 10.609 3.09 10.469 1 92 108 THR A C 1
ATOM 860 O O . THR A 1 108 ? 10.758 2.52 9.391 1 92 108 THR A O 1
ATOM 863 N N . ASP A 1 109 ? 10.93 4.363 10.719 1 91.31 109 ASP A N 1
ATOM 864 C CA . ASP A 1 109 ? 11.516 5.195 9.672 1 91.31 109 ASP A CA 1
ATOM 865 C C . ASP A 1 109 ? 13.039 5.137 9.719 1 91.31 109 ASP A C 1
ATOM 867 O O . ASP A 1 109 ? 13.633 5.125 10.797 1 91.31 109 ASP A O 1
ATOM 871 N N . ILE A 1 110 ? 13.539 5.102 8.539 1 89.19 110 ILE A N 1
ATOM 872 C CA . ILE A 1 110 ? 14.992 5.203 8.477 1 89.19 110 ILE A CA 1
ATOM 873 C C . ILE A 1 110 ? 15.398 6.223 7.41 1 89.19 110 ILE A C 1
ATOM 875 O O . ILE A 1 110 ? 14.656 6.449 6.449 1 89.19 110 ILE A O 1
ATOM 879 N N . ASP A 1 111 ? 16.562 6.824 7.699 1 87.81 111 ASP A N 1
ATOM 880 C CA . ASP A 1 111 ? 17.188 7.68 6.691 1 87.81 111 ASP A CA 1
ATOM 881 C C . ASP A 1 111 ? 18.062 6.867 5.75 1 87.81 111 ASP A C 1
ATOM 883 O O . ASP A 1 111 ? 18.953 6.129 6.199 1 87.81 111 ASP A O 1
ATOM 887 N N . ALA A 1 112 ? 17.734 6.945 4.492 1 89.56 112 ALA A N 1
ATOM 888 C CA . ALA A 1 112 ? 18.5 6.207 3.492 1 89.56 112 ALA A CA 1
ATOM 889 C C . ALA A 1 112 ? 18.922 7.117 2.342 1 89.56 112 ALA A C 1
ATOM 891 O O . ALA A 1 112 ? 18.406 6.996 1.227 1 89.56 112 ALA A O 1
ATOM 892 N N . PRO A 1 113 ? 19.906 7.922 2.617 1 90.94 113 PRO A N 1
ATOM 893 C CA . PRO A 1 113 ? 20.281 8.914 1.61 1 90.94 113 PRO A CA 1
ATOM 894 C C . PRO A 1 113 ? 20.797 8.281 0.322 1 90.94 113 PRO A C 1
ATOM 896 O O . PRO A 1 113 ? 20.594 8.82 -0.766 1 90.94 113 PRO A O 1
ATOM 899 N N . LEU A 1 114 ? 21.484 7.172 0.461 1 92.5 114 LEU A N 1
ATOM 900 C CA . LEU A 1 114 ? 21.969 6.5 -0.734 1 92.5 114 LEU A CA 1
ATOM 901 C C . LEU A 1 114 ? 20.828 6.039 -1.619 1 92.5 114 LEU A C 1
ATOM 903 O O . LEU A 1 114 ? 20.906 6.102 -2.848 1 92.5 114 LEU A O 1
ATOM 907 N N . VAL A 1 115 ? 19.828 5.621 -1.053 1 93 115 VAL A N 1
ATOM 908 C CA . VAL A 1 115 ? 18.656 5.164 -1.793 1 93 115 VAL A CA 1
ATOM 909 C C . VAL A 1 115 ? 17.969 6.352 -2.463 1 93 115 VAL A C 1
ATOM 911 O O . VAL A 1 115 ? 17.625 6.289 -3.646 1 93 115 VAL A O 1
ATOM 914 N N . THR A 1 116 ? 17.812 7.352 -1.696 1 92 116 THR A N 1
ATOM 915 C CA . THR A 1 116 ? 17.188 8.555 -2.232 1 92 116 THR A CA 1
ATOM 916 C C . THR A 1 116 ? 17.969 9.094 -3.422 1 92 116 THR A C 1
ATOM 918 O O . THR A 1 116 ? 17.391 9.484 -4.434 1 92 116 THR A O 1
ATOM 921 N N . GLN A 1 117 ? 19.203 9.062 -3.238 1 93.81 117 GLN A N 1
ATOM 922 C CA . GLN A 1 117 ? 20.062 9.508 -4.324 1 93.81 117 GLN A CA 1
ATOM 923 C C . GLN A 1 117 ? 19.922 8.617 -5.551 1 93.81 117 GLN A C 1
ATOM 925 O O . GLN A 1 117 ? 19.844 9.109 -6.676 1 93.81 117 GLN A O 1
ATOM 930 N N . ALA A 1 118 ? 19.938 7.367 -5.344 1 94.38 118 ALA A N 1
ATOM 931 C CA . ALA A 1 118 ? 19.797 6.41 -6.438 1 94.38 118 ALA A CA 1
ATOM 932 C C . ALA A 1 118 ? 18.484 6.602 -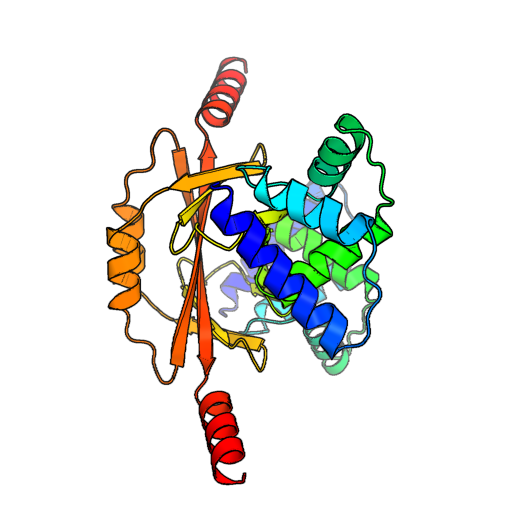7.168 1 94.38 118 ALA A C 1
ATOM 934 O O . ALA A 1 118 ? 18.422 6.496 -8.398 1 94.38 118 ALA A O 1
ATOM 935 N N . ILE A 1 119 ? 17.438 6.875 -6.449 1 92.25 119 ILE A N 1
ATOM 936 C CA . ILE A 1 119 ? 16.125 7.121 -7.055 1 92.25 119 ILE A CA 1
ATOM 937 C C . ILE A 1 119 ? 16.188 8.367 -7.934 1 92.25 119 ILE A C 1
ATOM 939 O O . ILE A 1 119 ? 15.68 8.367 -9.055 1 92.25 119 ILE A O 1
ATOM 943 N N . GLY A 1 120 ? 16.812 9.391 -7.418 1 91.38 120 GLY A N 1
ATOM 944 C CA . GLY A 1 120 ? 16.969 10.625 -8.172 1 91.38 120 GLY A CA 1
ATOM 945 C C . GLY A 1 120 ? 17.766 10.445 -9.445 1 91.38 120 GLY A C 1
ATOM 946 O O . GLY A 1 120 ? 17.609 11.203 -10.406 1 91.38 120 GLY A O 1
ATOM 947 N N . GLN A 1 121 ? 18.578 9.391 -9.445 1 91.88 121 GLN A N 1
ATOM 948 C CA . GLN A 1 121 ? 19.453 9.141 -10.586 1 91.88 121 GLN A CA 1
ATOM 949 C C . GLN A 1 121 ? 18.812 8.141 -11.555 1 91.88 121 GLN A C 1
ATOM 951 O O . GLN A 1 121 ? 19.344 7.895 -12.641 1 91.88 121 GLN A O 1
ATOM 956 N N . THR A 1 122 ? 17.781 7.609 -11.117 1 90.19 122 THR A N 1
ATOM 957 C CA . THR A 1 122 ? 17.125 6.617 -11.953 1 90.19 122 THR A CA 1
ATOM 958 C C . THR A 1 122 ? 16.438 7.285 -13.141 1 90.19 122 THR A C 1
ATOM 960 O O . THR A 1 122 ? 15.727 8.281 -12.977 1 90.19 122 THR A O 1
ATOM 963 N N . GLN A 1 123 ? 16.719 6.75 -14.328 1 84.56 123 GLN A N 1
ATOM 964 C CA . GLN A 1 123 ? 16.094 7.27 -15.539 1 84.56 123 GLN A CA 1
ATOM 965 C C . GLN A 1 123 ? 14.656 6.758 -15.68 1 84.56 123 GLN A C 1
ATOM 967 O O . GLN A 1 123 ? 14.438 5.562 -15.875 1 84.56 123 GLN A O 1
ATOM 972 N N . LEU A 1 124 ? 13.781 7.777 -15.484 1 86.75 124 LEU A N 1
ATOM 973 C CA . LEU A 1 124 ? 12.375 7.449 -15.68 1 86.75 124 LEU A CA 1
ATOM 974 C C . LEU A 1 124 ? 11.922 7.797 -17.094 1 86.75 124 LEU A C 1
ATOM 976 O O . LEU A 1 124 ? 12.164 8.906 -17.578 1 86.75 124 LEU A O 1
ATOM 980 N N . HIS A 1 125 ? 11.688 6.812 -17.844 1 82.12 125 HIS A N 1
ATOM 981 C CA . HIS A 1 125 ? 11.305 7.082 -19.219 1 82.12 125 HIS A CA 1
ATOM 982 C C . HIS A 1 125 ? 9.859 7.562 -19.312 1 82.12 125 HIS A C 1
ATOM 984 O O . HIS A 1 125 ? 8.938 6.855 -18.891 1 82.12 125 HIS A O 1
ATOM 990 N N . ASP A 1 126 ? 9.75 8.828 -19.844 1 87.94 126 ASP A N 1
ATOM 991 C CA . ASP A 1 126 ? 8.453 9.438 -20.109 1 87.94 126 ASP A CA 1
ATOM 992 C C . ASP A 1 126 ? 7.594 9.469 -18.844 1 87.94 126 ASP A C 1
ATOM 994 O O . ASP A 1 126 ? 6.418 9.102 -18.875 1 87.94 126 ASP A O 1
ATOM 998 N N . PHE A 1 127 ? 8.258 9.789 -17.781 1 94.88 127 PHE A N 1
ATOM 999 C CA . PHE A 1 127 ? 7.59 9.828 -16.484 1 94.88 127 PHE A CA 1
ATOM 1000 C C . PHE A 1 127 ? 8.172 10.922 -15.609 1 94.88 127 PHE A C 1
ATOM 1002 O O . PHE A 1 127 ? 9.391 11.031 -15.477 1 94.88 127 PHE A O 1
ATOM 1009 N N . ARG A 1 128 ? 7.383 11.734 -15.094 1 93.88 128 ARG A N 1
ATOM 1010 C CA . ARG A 1 128 ? 7.809 12.734 -14.125 1 93.88 128 ARG A CA 1
ATOM 1011 C C . ARG A 1 128 ? 7.633 12.227 -12.703 1 93.88 128 ARG A C 1
ATOM 1013 O O . ARG A 1 128 ? 6.52 11.891 -12.289 1 93.88 128 ARG A O 1
ATOM 1020 N N . CYS A 1 129 ? 8.633 12.258 -11.984 1 91.88 129 CYS A N 1
ATOM 1021 C CA . CYS A 1 129 ? 8.602 11.789 -10.602 1 91.88 129 CYS A CA 1
ATOM 1022 C C . CYS A 1 129 ? 8.164 12.898 -9.656 1 91.88 129 CYS A C 1
ATOM 1024 O O . CYS A 1 129 ? 8.711 14 -9.688 1 91.88 129 CYS A O 1
ATOM 1026 N N . ASP A 1 130 ? 7.246 12.602 -8.859 1 90.19 130 ASP A N 1
ATOM 1027 C CA . ASP A 1 130 ? 6.805 13.547 -7.84 1 90.19 130 ASP A CA 1
ATOM 1028 C C . ASP A 1 130 ? 7.254 13.109 -6.449 1 90.19 130 ASP A C 1
ATOM 1030 O O . ASP A 1 130 ? 7.766 13.914 -5.672 1 90.19 130 ASP A O 1
ATOM 1034 N N . GLU A 1 131 ? 7.121 11.977 -6.086 1 90.56 131 GLU A N 1
ATOM 1035 C CA . GLU A 1 131 ? 7.461 11.414 -4.785 1 90.56 131 GLU A CA 1
ATOM 1036 C C . GLU A 1 131 ? 7.648 9.906 -4.867 1 90.56 131 GLU A C 1
ATOM 1038 O O . GLU A 1 131 ? 7.41 9.297 -5.918 1 90.56 131 GLU A O 1
ATOM 1043 N N . PHE A 1 132 ? 8.156 9.344 -3.756 1 92.12 132 PHE A N 1
ATOM 1044 C CA . PHE A 1 132 ? 8.297 7.895 -3.734 1 92.12 132 PHE A CA 1
ATOM 1045 C C . PHE A 1 132 ? 7.918 7.336 -2.369 1 92.12 132 PHE A C 1
ATOM 1047 O O . PHE A 1 132 ? 7.855 8.07 -1.385 1 92.12 132 PHE A O 1
ATOM 1054 N N . ALA A 1 133 ? 7.629 6.105 -2.348 1 92.69 133 ALA A N 1
ATOM 1055 C CA . ALA A 1 133 ? 7.438 5.324 -1.13 1 92.69 133 ALA A CA 1
ATOM 1056 C C . ALA A 1 133 ? 8.211 4.008 -1.195 1 92.69 133 ALA A C 1
ATOM 1058 O O . ALA A 1 133 ? 8.055 3.232 -2.139 1 92.69 133 ALA A O 1
ATOM 1059 N N . LEU A 1 134 ? 9.047 3.867 -0.237 1 94.12 134 LEU A N 1
ATOM 1060 C CA . LEU A 1 134 ? 9.836 2.645 -0.153 1 94.12 134 LEU A CA 1
ATOM 1061 C C . LEU A 1 134 ? 9.562 1.909 1.154 1 94.12 134 LEU A C 1
ATOM 1063 O O . LEU A 1 134 ? 9.617 2.506 2.232 1 94.12 134 LEU A O 1
ATOM 1067 N N . TYR A 1 135 ? 9.273 0.652 0.982 1 94 135 TYR A N 1
ATOM 1068 C CA . TYR A 1 135 ? 9.055 -0.239 2.115 1 94 135 TYR A CA 1
ATOM 1069 C C . TYR A 1 135 ? 10.062 -1.382 2.117 1 94 135 TYR A C 1
ATOM 1071 O O . TYR A 1 135 ? 10.172 -2.119 1.136 1 94 135 TYR A O 1
ATOM 1079 N N . ILE A 1 136 ? 10.789 -1.469 3.162 1 93.5 136 ILE A N 1
ATOM 1080 C CA . ILE A 1 136 ? 11.688 -2.594 3.367 1 93.5 136 ILE A CA 1
ATOM 1081 C C . ILE A 1 136 ? 11.078 -3.576 4.363 1 93.5 136 ILE A C 1
ATOM 1083 O O . ILE A 1 136 ? 10.938 -3.262 5.547 1 93.5 136 ILE A O 1
ATOM 1087 N N . TYR A 1 137 ? 10.758 -4.699 3.834 1 93.31 137 TYR A N 1
ATOM 1088 C CA . TYR A 1 137 ? 10.086 -5.707 4.645 1 93.31 137 TYR A CA 1
ATOM 1089 C C . TYR A 1 137 ? 11.086 -6.703 5.223 1 93.31 137 TYR A C 1
ATOM 1091 O O . TYR A 1 137 ? 12.031 -7.109 4.539 1 93.31 137 TYR A O 1
ATOM 1099 N N . GLY A 1 138 ? 10.75 -7.133 6.477 1 94.75 138 GLY A N 1
ATOM 1100 C CA . GLY A 1 138 ? 11.609 -8.102 7.141 1 94.75 138 GLY A CA 1
ATOM 1101 C C . GLY A 1 138 ? 11.227 -8.344 8.586 1 94.75 138 GLY A C 1
ATOM 1102 O O . GLY A 1 138 ? 10.039 -8.375 8.922 1 94.75 138 GLY A O 1
ATOM 1103 N N . LEU A 1 139 ? 12.297 -8.602 9.367 1 96.12 139 LEU A N 1
ATOM 1104 C CA . LEU A 1 139 ? 12.062 -8.922 10.773 1 96.12 139 LEU A CA 1
ATOM 1105 C C . LEU A 1 139 ? 12.781 -7.938 11.688 1 96.12 139 LEU A C 1
ATOM 1107 O O . LEU A 1 139 ? 13.977 -7.676 11.5 1 96.12 139 LEU A O 1
ATOM 1111 N N . CYS A 1 140 ? 12.039 -7.492 12.586 1 95.44 140 CYS A N 1
ATOM 1112 C CA . CYS A 1 140 ? 12.664 -6.617 13.57 1 95.44 140 CYS A CA 1
ATOM 1113 C C . CYS A 1 140 ? 13.414 -7.434 14.617 1 95.44 140 CYS A C 1
ATOM 1115 O O . CYS A 1 140 ? 13.281 -8.656 14.68 1 95.44 140 CYS A O 1
ATOM 1117 N N . ALA A 1 141 ? 14.164 -6.711 15.438 1 94.69 141 ALA A N 1
ATOM 1118 C CA . ALA A 1 141 ? 15.016 -7.363 16.422 1 94.69 141 ALA A CA 1
ATOM 1119 C C . ALA A 1 141 ? 14.188 -8.219 17.375 1 94.69 141 ALA A C 1
ATOM 1121 O O . ALA A 1 141 ? 14.555 -9.359 17.688 1 94.69 141 ALA A O 1
ATOM 1122 N N . ALA A 1 142 ? 13.141 -7.707 17.906 1 95.19 142 ALA A N 1
ATOM 1123 C CA . ALA A 1 142 ? 12.289 -8.398 18.859 1 95.19 142 ALA A CA 1
ATOM 1124 C C . ALA A 1 142 ? 11.727 -9.695 18.266 1 95.19 142 ALA A C 1
ATOM 1126 O O . ALA A 1 142 ? 11.734 -10.734 18.922 1 95.19 142 ALA A O 1
ATOM 1127 N N . CYS A 1 143 ? 11.328 -9.625 17.047 1 95.25 143 CYS A N 1
ATOM 1128 C CA . CYS A 1 143 ? 10.719 -10.781 16.406 1 95.25 143 CYS A CA 1
ATOM 1129 C C . CYS A 1 143 ? 11.781 -11.797 15.992 1 95.25 143 CYS A C 1
ATOM 1131 O O . CYS A 1 143 ? 11.508 -13 15.945 1 95.25 143 CYS A O 1
ATOM 1133 N N . GLN A 1 144 ? 12.93 -11.312 15.633 1 93.75 144 GLN A N 1
ATOM 1134 C CA . GLN A 1 144 ? 14.039 -12.234 15.375 1 93.75 144 GLN A CA 1
ATOM 1135 C C . GLN A 1 144 ? 14.359 -13.062 16.625 1 93.75 144 GLN A C 1
ATOM 1137 O O . GLN A 1 144 ? 14.586 -14.273 16.516 1 93.75 144 GLN A O 1
ATOM 1142 N N . ASN A 1 145 ? 14.367 -12.391 17.688 1 93.75 145 ASN A N 1
ATOM 1143 C CA . ASN A 1 145 ? 14.695 -13.055 18.938 1 93.75 145 ASN A CA 1
ATOM 1144 C C . ASN A 1 145 ? 13.625 -14.07 19.328 1 93.75 145 ASN A C 1
ATOM 1146 O O . ASN A 1 145 ? 13.938 -15.141 19.859 1 93.75 145 ASN A O 1
ATOM 1150 N N . LYS A 1 146 ? 12.414 -13.758 19.109 1 91.81 146 LYS A N 1
ATOM 1151 C CA . LYS A 1 146 ? 11.312 -14.672 19.422 1 91.81 146 LYS A CA 1
ATOM 1152 C C . LYS A 1 146 ? 11.383 -15.922 18.547 1 91.81 146 LYS A C 1
ATOM 1154 O O . LYS A 1 146 ? 11.055 -17.016 19 1 91.81 146 LYS A O 1
ATOM 1159 N N . GLN A 1 147 ? 11.656 -15.742 17.328 1 86.44 147 GLN A N 1
ATOM 1160 C CA . GLN A 1 147 ? 11.766 -16.875 16.422 1 86.44 147 GLN A CA 1
ATOM 1161 C C . GLN A 1 147 ? 12.938 -17.781 16.812 1 86.44 147 GLN A C 1
ATOM 1163 O O . GLN A 1 147 ? 12.852 -19 16.688 1 86.44 147 GLN A O 1
ATOM 1168 N N . LYS A 1 148 ? 13.945 -17.219 17.234 1 83 148 LYS A N 1
ATOM 1169 C CA . LYS A 1 148 ? 15.094 -18 17.703 1 83 148 LYS A CA 1
ATOM 1170 C C . LYS A 1 148 ? 14.758 -18.766 18.969 1 83 148 LYS A C 1
ATOM 1172 O O . LYS A 1 148 ? 15.18 -19.922 19.141 1 83 148 LYS A O 1
ATOM 1177 N N . GLY A 1 149 ? 14.086 -18.047 19.812 1 73.69 149 GLY A N 1
ATOM 1178 C CA . GLY A 1 149 ? 13.688 -18.719 21.031 1 73.69 149 GLY A CA 1
ATOM 1179 C C . GLY A 1 149 ? 12.742 -19.891 20.781 1 73.69 149 GLY A C 1
ATOM 1180 O O . GLY A 1 149 ? 12.844 -20.922 21.438 1 73.69 149 GLY A O 1
ATOM 1181 N N . LYS A 1 150 ? 11.883 -19.734 19.922 1 71.88 150 LYS A N 1
ATOM 1182 C CA . LYS A 1 150 ? 10.984 -20.844 19.578 1 71.88 150 LYS A CA 1
ATOM 1183 C C . LYS A 1 150 ? 11.734 -22 18.938 1 71.88 150 LYS A C 1
ATOM 1185 O O . LYS A 1 150 ? 11.43 -23.156 19.172 1 71.88 150 LYS A O 1
ATOM 1190 N N . ALA A 1 151 ? 12.609 -21.672 18.109 1 60.78 151 ALA A N 1
ATOM 1191 C CA . ALA A 1 151 ? 13.414 -22.719 17.484 1 60.78 151 ALA A CA 1
ATOM 1192 C C . ALA A 1 151 ? 14.273 -23.438 18.516 1 60.78 151 ALA A C 1
ATOM 1194 O O . ALA A 1 151 ? 14.508 -24.641 18.391 1 60.78 151 ALA A O 1
ATOM 1195 N N . ALA A 1 152 ? 14.75 -22.734 19.516 1 63.66 152 ALA A N 1
ATOM 1196 C CA . ALA A 1 152 ? 15.578 -23.328 20.562 1 63.66 152 ALA A CA 1
ATOM 1197 C C . ALA A 1 152 ? 14.742 -24.156 21.531 1 63.66 152 ALA A C 1
ATOM 1199 O O . ALA A 1 152 ? 15.242 -25.078 22.156 1 63.66 152 ALA A O 1
ATOM 1200 N N . GLY A 1 153 ? 13.609 -23.656 21.672 1 49.22 153 GLY A N 1
ATOM 1201 C CA . GLY A 1 153 ? 12.781 -24.422 22.578 1 49.22 153 GLY A CA 1
ATOM 1202 C C . GLY A 1 153 ? 12.227 -25.688 21.953 1 49.22 153 GLY A C 1
ATOM 1203 O O . GLY A 1 153 ? 11.516 -26.453 22.609 1 49.22 153 GLY A O 1
ATOM 1204 N N . LEU A 1 154 ? 12.242 -25.766 20.688 1 43.66 154 LEU A N 1
ATOM 1205 C CA . LEU A 1 154 ? 11.875 -27.062 20.141 1 43.66 154 LEU A CA 1
ATOM 1206 C C . LEU A 1 154 ? 13.07 -28.016 20.141 1 43.66 154 LEU A C 1
ATOM 1208 O O . LEU A 1 154 ? 14.211 -27.578 19.953 1 43.66 154 LEU A O 1
ATOM 1212 N N . MET B 1 1 ? 5.012 -15.492 -19.484 1 52.94 1 MET B N 1
ATOM 1213 C CA . MET B 1 1 ? 5.121 -16.375 -18.312 1 52.94 1 MET B CA 1
ATOM 1214 C C . MET B 1 1 ? 5.137 -17.828 -18.75 1 52.94 1 MET B C 1
ATOM 1216 O O . MET B 1 1 ? 4.32 -18.25 -19.578 1 52.94 1 MET B O 1
ATOM 1220 N N . THR B 1 2 ? 6.227 -18.469 -18.5 1 60.59 2 THR B N 1
ATOM 1221 C CA . THR B 1 2 ? 6.469 -19.781 -19.078 1 60.59 2 THR B CA 1
ATOM 1222 C C . THR B 1 2 ? 5.598 -20.844 -18.422 1 60.59 2 THR B C 1
ATOM 1224 O O . THR B 1 2 ? 5.141 -20.656 -17.281 1 60.59 2 THR B O 1
ATOM 1227 N N . ASP B 1 3 ? 5.121 -21.797 -19.188 1 69.94 3 ASP B N 1
ATOM 1228 C CA . ASP B 1 3 ? 4.387 -23 -18.812 1 69.94 3 ASP B CA 1
ATOM 1229 C C . ASP B 1 3 ? 4.961 -23.609 -17.531 1 69.94 3 ASP B C 1
ATOM 1231 O O . ASP B 1 3 ? 4.215 -24.125 -16.703 1 69.94 3 ASP B O 1
ATOM 1235 N N . ASP B 1 4 ? 6.195 -23.312 -17.266 1 85.44 4 ASP B N 1
ATOM 1236 C CA . ASP B 1 4 ? 6.859 -23.906 -16.109 1 85.44 4 ASP B CA 1
ATOM 1237 C C . ASP B 1 4 ? 6.434 -23.203 -14.82 1 85.44 4 ASP B C 1
ATOM 1239 O O . ASP B 1 4 ? 6.203 -23.875 -13.805 1 85.44 4 ASP B O 1
ATOM 1243 N N . VAL B 1 5 ? 6.137 -21.953 -14.891 1 88.56 5 VAL B N 1
ATOM 1244 C CA . VAL B 1 5 ? 5.758 -21.219 -13.695 1 88.56 5 VAL B CA 1
ATOM 1245 C C . VAL B 1 5 ? 4.344 -21.609 -13.266 1 88.56 5 VAL B C 1
ATOM 1247 O O . VAL B 1 5 ? 4.07 -21.766 -12.078 1 88.56 5 VAL B O 1
ATOM 1250 N N . LYS B 1 6 ? 3.504 -21.844 -14.188 1 91.25 6 LYS B N 1
ATOM 1251 C CA . LYS B 1 6 ? 2.119 -22.188 -13.875 1 91.25 6 LYS B CA 1
ATOM 1252 C C . LYS B 1 6 ? 2.037 -23.547 -13.188 1 91.25 6 LYS B C 1
ATOM 1254 O O . LYS B 1 6 ? 1.211 -23.75 -12.297 1 91.25 6 LYS B O 1
ATOM 1259 N N . VAL B 1 7 ? 2.883 -24.422 -13.633 1 92.44 7 VAL B N 1
ATOM 1260 C CA . VAL B 1 7 ? 2.916 -25.75 -13.008 1 92.44 7 VAL B CA 1
ATOM 1261 C C . VAL B 1 7 ? 3.373 -25.625 -11.555 1 92.44 7 VAL B C 1
ATOM 1263 O O . VAL B 1 7 ? 2.793 -26.234 -10.656 1 92.44 7 VAL B O 1
ATOM 1266 N N . ARG B 1 8 ? 4.32 -24.844 -11.359 1 92.69 8 ARG B N 1
ATOM 1267 C CA . ARG B 1 8 ? 4.891 -24.672 -10.023 1 92.69 8 ARG B CA 1
ATOM 1268 C C . ARG B 1 8 ? 3.889 -24.016 -9.078 1 92.69 8 ARG B C 1
ATOM 1270 O O . ARG B 1 8 ? 3.721 -24.453 -7.941 1 92.69 8 ARG B O 1
ATOM 1277 N N . VAL B 1 9 ? 3.258 -22.984 -9.508 1 94.75 9 VAL B N 1
ATOM 1278 C CA . VAL B 1 9 ? 2.344 -22.266 -8.633 1 94.75 9 VAL B CA 1
ATOM 1279 C C . VAL B 1 9 ? 1.106 -23.109 -8.359 1 94.75 9 VAL B C 1
ATOM 1281 O O . VAL B 1 9 ? 0.526 -23.047 -7.273 1 94.75 9 VAL B O 1
ATOM 1284 N N . LYS B 1 10 ? 0.731 -23.875 -9.32 1 95.75 10 LYS B N 1
ATOM 1285 C CA . LYS B 1 10 ? -0.37 -24.797 -9.102 1 95.75 10 LYS B CA 1
ATOM 1286 C C . LYS B 1 10 ? -0.021 -25.812 -8.016 1 95.75 10 LYS B C 1
ATOM 1288 O O . LYS B 1 10 ? -0.867 -26.172 -7.195 1 95.75 10 LYS B O 1
ATOM 1293 N N . LYS B 1 11 ? 1.16 -26.266 -8.07 1 95.44 11 LYS B N 1
ATOM 1294 C CA . LYS B 1 11 ? 1.611 -27.234 -7.07 1 95.44 11 LYS B CA 1
ATOM 1295 C C . LYS B 1 11 ? 1.582 -26.625 -5.672 1 95.44 11 LYS B C 1
ATOM 1297 O O . LYS B 1 11 ? 1.201 -27.281 -4.707 1 95.44 11 LYS B O 1
ATOM 1302 N N . VAL B 1 12 ? 2.006 -25.469 -5.57 1 95.31 12 VAL B N 1
ATOM 1303 C CA . VAL B 1 12 ? 1.99 -24.781 -4.281 1 95.31 12 VAL B CA 1
ATOM 1304 C C . VAL B 1 12 ? 0.557 -24.688 -3.764 1 95.31 12 VAL B C 1
ATOM 1306 O O . VAL B 1 12 ? 0.295 -24.953 -2.59 1 95.31 12 VAL B O 1
ATOM 1309 N N . LEU B 1 13 ? -0.346 -24.281 -4.633 1 96.19 13 LEU B N 1
ATOM 1310 C CA . LEU B 1 13 ? -1.75 -24.188 -4.246 1 96.19 13 LEU B CA 1
ATOM 1311 C C . LEU B 1 13 ? -2.295 -25.562 -3.848 1 96.19 13 LEU B C 1
ATOM 1313 O O . LEU B 1 13 ? -2.953 -25.688 -2.812 1 96.19 13 LEU B O 1
ATOM 1317 N N . ASP B 1 14 ? -1.952 -26.547 -4.594 1 96.19 14 ASP B N 1
ATOM 1318 C CA . ASP B 1 14 ? -2.377 -27.906 -4.297 1 96.19 14 ASP B CA 1
ATOM 1319 C C . ASP B 1 14 ? -1.926 -28.328 -2.902 1 96.19 14 ASP B C 1
ATOM 1321 O O . ASP B 1 14 ? -2.727 -28.828 -2.109 1 96.19 14 ASP B O 1
ATOM 1325 N N . ASP B 1 15 ? -0.722 -28.156 -2.689 1 96.25 15 ASP B N 1
ATOM 1326 C CA . ASP B 1 15 ? -0.13 -28.594 -1.424 1 96.25 15 ASP B CA 1
ATOM 1327 C C . ASP B 1 15 ? -0.813 -27.906 -0.242 1 96.25 15 ASP B C 1
ATOM 1329 O O . ASP B 1 15 ? -1.083 -28.547 0.779 1 96.25 15 ASP B O 1
ATOM 1333 N N . TYR B 1 16 ? -1.002 -26.688 -0.426 1 95.5 16 TYR B N 1
ATOM 1334 C CA . TYR B 1 16 ? -1.643 -25.938 0.652 1 95.5 16 TYR B CA 1
ATOM 1335 C C . TYR B 1 16 ? -3.064 -26.438 0.889 1 95.5 16 TYR B C 1
ATOM 1337 O O . TYR B 1 16 ? -3.465 -26.672 2.033 1 95.5 16 TYR B O 1
ATOM 1345 N N . LEU B 1 17 ? -3.83 -26.531 -0.162 1 94.56 17 LEU B N 1
ATOM 1346 C CA . LEU B 1 17 ? -5.223 -26.953 -0.04 1 94.56 17 LEU B CA 1
ATOM 1347 C C . LEU B 1 17 ? -5.32 -28.344 0.574 1 94.56 17 LEU B C 1
ATOM 1349 O O . LEU B 1 17 ? -6.207 -28.609 1.388 1 94.56 17 LEU B O 1
ATOM 1353 N N . GLU B 1 18 ? -4.438 -29.188 0.239 1 93.44 18 GLU B N 1
ATOM 1354 C CA . GLU B 1 18 ? -4.402 -30.547 0.794 1 93.44 18 GLU B CA 1
ATOM 1355 C C . GLU B 1 18 ? -4.035 -30.516 2.275 1 93.44 18 GLU 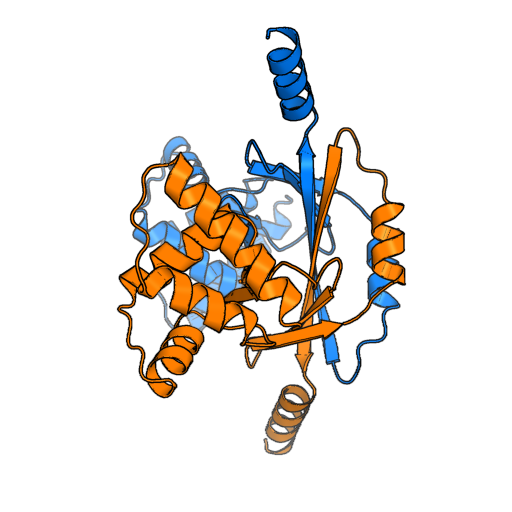B C 1
ATOM 1357 O O . GLU B 1 18 ? -4.691 -31.172 3.092 1 93.44 18 GLU B O 1
ATOM 1362 N N . ALA B 1 19 ? -3.068 -29.75 2.602 1 93.19 19 ALA B N 1
ATOM 1363 C CA . ALA B 1 19 ? -2.58 -29.672 3.977 1 93.19 19 ALA B CA 1
ATOM 1364 C C . ALA B 1 19 ? -3.643 -29.094 4.902 1 93.19 19 ALA B C 1
ATOM 1366 O O . ALA B 1 19 ? -3.777 -29.516 6.051 1 93.19 19 ALA B O 1
ATOM 1367 N N . CYS B 1 20 ? -4.355 -28.141 4.422 1 92 20 CYS B N 1
ATOM 1368 C CA . CYS B 1 20 ? -5.336 -27.453 5.246 1 92 20 CYS B CA 1
ATOM 1369 C C . CYS B 1 20 ? -6.723 -28.047 5.078 1 92 20 CYS B C 1
ATOM 1371 O O . CYS B 1 20 ? -7.691 -27.578 5.672 1 92 20 CYS B O 1
ATOM 1373 N N . GLN B 1 21 ? -6.828 -29 4.219 1 91.62 21 GLN B N 1
ATOM 1374 C CA . GLN B 1 21 ? -8.086 -29.688 3.941 1 91.62 21 GLN B CA 1
ATOM 1375 C C . GLN B 1 21 ? -9.125 -28.719 3.365 1 91.62 21 GLN B C 1
ATOM 1377 O O . GLN B 1 21 ? -10.281 -28.719 3.789 1 91.62 21 GLN B O 1
ATOM 1382 N N . HIS B 1 22 ? -8.688 -27.828 2.59 1 89.69 22 HIS B N 1
ATOM 1383 C CA . HIS B 1 22 ? -9.562 -26.938 1.844 1 89.69 22 HIS B CA 1
ATOM 1384 C C . HIS B 1 22 ? -9.969 -27.547 0.507 1 89.69 22 HIS B C 1
ATOM 1386 O O . HIS B 1 22 ? -9.25 -28.391 -0.04 1 89.69 22 HIS B O 1
ATOM 1392 N N . ARG B 1 23 ? -11.086 -27.188 0.047 1 89.56 23 ARG B N 1
ATOM 1393 C CA . ARG B 1 23 ? -11.609 -27.719 -1.206 1 89.56 23 ARG B CA 1
ATOM 1394 C C . ARG B 1 23 ? -10.805 -27.203 -2.398 1 89.56 23 ARG B C 1
ATOM 1396 O O . ARG B 1 23 ? -10.469 -26.031 -2.463 1 89.56 23 ARG B O 1
ATOM 1403 N N . LYS B 1 24 ? -10.484 -28.172 -3.264 1 92.56 24 LYS B N 1
ATOM 1404 C CA . LYS B 1 24 ? -9.961 -27.812 -4.578 1 92.56 24 LYS B CA 1
ATOM 1405 C C . LYS B 1 24 ? -11.086 -27.484 -5.551 1 92.56 24 LYS B C 1
ATOM 1407 O O . LYS B 1 24 ? -11.719 -28.391 -6.109 1 92.56 24 LYS B O 1
ATOM 1412 N N . THR B 1 25 ? -11.32 -26.203 -5.727 1 93.62 25 THR B N 1
ATOM 1413 C CA . THR B 1 25 ? -12.414 -25.797 -6.598 1 93.62 25 THR B CA 1
ATOM 1414 C C . THR B 1 25 ? -11.875 -25.297 -7.938 1 93.62 25 THR B C 1
ATOM 1416 O O . THR B 1 25 ? -10.781 -24.734 -8.008 1 93.62 25 THR B O 1
ATOM 1419 N N . PRO B 1 26 ? -12.672 -25.516 -8.938 1 95.31 26 PRO B N 1
ATOM 1420 C CA . PRO B 1 26 ? -12.242 -25 -10.242 1 95.31 26 PRO B CA 1
ATOM 1421 C C . PRO B 1 26 ? -12.016 -23.484 -10.219 1 95.31 26 PRO B C 1
ATOM 1423 O O . PRO B 1 26 ? -11.156 -22.984 -10.945 1 95.31 26 PRO B O 1
ATOM 1426 N N . GLU B 1 27 ? -12.734 -22.797 -9.406 1 95.69 27 GLU B N 1
ATOM 1427 C CA . GLU B 1 27 ? -12.641 -21.328 -9.312 1 95.69 27 GLU B CA 1
ATOM 1428 C C . GLU B 1 27 ? -11.25 -20.906 -8.859 1 95.69 27 GLU B C 1
ATOM 1430 O O . GLU B 1 27 ? -10.664 -19.984 -9.422 1 95.69 27 GLU B O 1
ATOM 1435 N N . ARG B 1 28 ? -10.719 -21.578 -7.895 1 96.19 28 ARG B N 1
ATOM 1436 C CA . ARG B 1 28 ? -9.406 -21.234 -7.363 1 96.19 28 ARG B CA 1
ATOM 1437 C C . ARG B 1 28 ? -8.328 -21.406 -8.422 1 96.19 28 ARG B C 1
ATOM 1439 O O . ARG B 1 28 ? -7.457 -20.547 -8.578 1 96.19 28 ARG B O 1
ATOM 1446 N N . TYR B 1 29 ? -8.422 -22.438 -9.117 1 96.75 29 TYR B N 1
ATOM 1447 C CA . TYR B 1 29 ? -7.398 -22.719 -10.125 1 96.75 29 TYR B CA 1
ATOM 1448 C C . TYR B 1 29 ? -7.566 -21.812 -11.336 1 96.75 29 TYR B C 1
ATOM 1450 O O . TYR B 1 29 ? -6.578 -21.375 -11.938 1 96.75 29 TYR B O 1
ATOM 1458 N N . ALA B 1 30 ? -8.789 -21.531 -11.695 1 97 30 ALA B N 1
ATOM 1459 C CA . ALA B 1 30 ? -9.039 -20.594 -12.789 1 97 30 ALA B CA 1
ATOM 1460 C C . ALA B 1 30 ? -8.492 -19.219 -12.461 1 97 30 ALA B C 1
ATOM 1462 O O . ALA B 1 30 ? -7.895 -18.562 -13.32 1 97 30 ALA B O 1
ATOM 1463 N N . ILE B 1 31 ? -8.695 -18.812 -11.297 1 97.88 31 ILE B N 1
ATOM 1464 C CA . ILE B 1 31 ? -8.211 -17.5 -10.844 1 97.88 31 ILE B CA 1
ATOM 1465 C C . ILE B 1 31 ? -6.684 -17.5 -10.836 1 97.88 31 ILE B C 1
ATOM 1467 O O . ILE B 1 31 ? -6.062 -16.547 -11.32 1 97.88 31 ILE B O 1
ATOM 1471 N N . LEU B 1 32 ? -6.102 -18.562 -10.328 1 97.12 32 LEU B N 1
ATOM 1472 C CA . LEU B 1 32 ? -4.645 -18.688 -10.336 1 97.12 32 LEU B CA 1
ATOM 1473 C C . LEU B 1 32 ? -4.098 -18.609 -11.758 1 97.12 32 LEU B C 1
ATOM 1475 O O . LEU B 1 32 ? -3.156 -17.859 -12.023 1 97.12 32 LEU B O 1
ATOM 1479 N N . ASP B 1 33 ? -4.703 -19.328 -12.586 1 96.12 33 ASP B N 1
ATOM 1480 C CA . ASP B 1 33 ? -4.281 -19.344 -13.984 1 96.12 33 ASP B CA 1
ATOM 1481 C C . ASP B 1 33 ? -4.41 -17.969 -14.609 1 96.12 33 ASP B C 1
ATOM 1483 O O . ASP B 1 33 ? -3.514 -17.516 -15.336 1 96.12 33 ASP B O 1
ATOM 1487 N N . ALA B 1 34 ? -5.516 -17.328 -14.414 1 96.75 34 ALA B N 1
ATOM 1488 C CA . ALA B 1 34 ? -5.75 -15.992 -14.945 1 96.75 34 ALA B CA 1
ATOM 1489 C C . ALA B 1 34 ? -4.68 -15.016 -14.469 1 96.75 34 ALA B C 1
ATOM 1491 O O . ALA B 1 34 ? -4.129 -14.25 -15.266 1 96.75 34 ALA B O 1
ATOM 1492 N N . VAL B 1 35 ? -4.355 -15.062 -13.18 1 96.69 35 VAL B N 1
ATOM 1493 C CA . VAL B 1 35 ? -3.355 -14.18 -12.578 1 96.69 35 VAL B CA 1
ATOM 1494 C C . VAL B 1 35 ? -2.025 -14.336 -13.312 1 96.69 35 VAL B C 1
ATOM 1496 O O . VAL B 1 35 ? -1.345 -13.352 -13.594 1 96.69 35 VAL B O 1
ATOM 1499 N N . TYR B 1 36 ? -1.66 -15.477 -13.617 1 95.31 36 TYR B N 1
ATOM 1500 C CA . TYR B 1 36 ? -0.359 -15.734 -14.219 1 95.31 36 TYR B CA 1
ATOM 1501 C C . TYR B 1 36 ? -0.437 -15.664 -15.742 1 95.31 36 TYR B C 1
ATOM 1503 O O . TYR B 1 36 ? 0.559 -15.891 -16.438 1 95.31 36 TYR B O 1
ATOM 1511 N N . SER B 1 37 ? -1.6 -15.375 -16.203 1 93.94 37 SER B N 1
ATOM 1512 C CA . SER B 1 37 ? -1.762 -15.125 -17.625 1 93.94 37 SER B CA 1
ATOM 1513 C C . SER B 1 37 ? -1.828 -13.633 -17.922 1 93.94 37 SER B C 1
ATOM 1515 O O . SER B 1 37 ? -1.505 -13.203 -19.031 1 93.94 37 SER B O 1
ATOM 1517 N N . ILE B 1 38 ? -2.213 -12.914 -16.891 1 91.19 38 ILE B N 1
ATOM 1518 C CA . ILE B 1 38 ? -2.264 -11.461 -17 1 91.19 38 ILE B CA 1
ATOM 1519 C C . ILE B 1 38 ? -0.87 -10.883 -16.797 1 91.19 38 ILE B C 1
ATOM 1521 O O . ILE B 1 38 ? -0.253 -11.094 -15.75 1 91.19 38 ILE B O 1
ATOM 1525 N N . ASP B 1 39 ? -0.153 -10.453 -17.75 1 85.56 39 ASP B N 1
ATOM 1526 C CA . ASP B 1 39 ? 1.209 -9.938 -17.672 1 85.56 39 ASP B CA 1
ATOM 1527 C C . ASP B 1 39 ? 1.214 -8.453 -17.297 1 85.56 39 ASP B C 1
ATOM 1529 O O . ASP B 1 39 ? 1.848 -7.641 -17.969 1 85.56 39 ASP B O 1
ATOM 1533 N N . LYS B 1 40 ? 0.37 -8.039 -16.359 1 90.81 40 LYS B N 1
ATOM 1534 C CA . LYS B 1 40 ? 0.302 -6.656 -15.883 1 90.81 40 LYS B CA 1
ATOM 1535 C C . LYS B 1 40 ? -0.331 -6.574 -14.5 1 90.81 40 LYS B C 1
ATOM 1537 O O . LYS B 1 40 ? -0.848 -7.57 -13.984 1 90.81 40 LYS B O 1
ATOM 1542 N N . HIS B 1 41 ? -0.187 -5.457 -13.875 1 95.31 41 HIS B N 1
ATOM 1543 C CA . HIS B 1 41 ? -0.943 -5.18 -12.664 1 95.31 41 HIS B CA 1
ATOM 1544 C C . HIS B 1 41 ? -2.438 -5.082 -12.953 1 95.31 41 HIS B C 1
ATOM 1546 O O . HIS B 1 41 ? -2.84 -4.531 -13.977 1 95.31 41 HIS B O 1
ATOM 1552 N N . PHE B 1 42 ? -3.201 -5.621 -12.039 1 96.19 42 PHE B N 1
ATOM 1553 C CA . PHE B 1 42 ? -4.637 -5.641 -12.297 1 96.19 42 PHE B CA 1
ATOM 1554 C C . PHE B 1 42 ? -5.422 -5.398 -11.016 1 96.19 42 PHE B C 1
ATOM 1556 O O . PHE B 1 42 ? -4.93 -5.66 -9.922 1 96.19 42 PHE B O 1
ATOM 1563 N N . THR B 1 43 ? -6.629 -4.859 -11.188 1 96.38 43 THR B N 1
ATOM 1564 C CA . THR B 1 43 ? -7.598 -4.789 -10.102 1 96.38 43 THR B CA 1
ATOM 1565 C C . THR B 1 43 ? -8.445 -6.055 -10.047 1 96.38 43 THR B C 1
ATOM 1567 O O . THR B 1 43 ? -8.438 -6.852 -10.992 1 96.38 43 THR B O 1
ATOM 1570 N N . LEU B 1 44 ? -9.164 -6.188 -8.977 1 96.88 44 LEU B N 1
ATOM 1571 C CA . LEU B 1 44 ? -10.07 -7.332 -8.898 1 96.88 44 LEU B CA 1
ATOM 1572 C C . LEU B 1 44 ? -11.133 -7.254 -9.984 1 96.88 44 LEU B C 1
ATOM 1574 O O . LEU B 1 44 ? -11.523 -8.273 -10.547 1 96.88 44 LEU B O 1
ATOM 1578 N N . GLU B 1 45 ? -11.555 -6.105 -10.219 1 96.56 45 GLU B N 1
ATOM 1579 C CA . GLU B 1 45 ? -12.531 -5.91 -11.273 1 96.56 45 GLU B CA 1
ATOM 1580 C C . GLU B 1 45 ? -11.984 -6.348 -12.633 1 96.56 45 GLU B C 1
ATOM 1582 O O . GLU B 1 45 ? -12.656 -7.043 -13.391 1 96.56 45 GLU B O 1
ATOM 1587 N N . GLU B 1 46 ? -10.867 -5.949 -12.914 1 96.38 46 GLU B N 1
ATOM 1588 C CA . GLU B 1 46 ? -10.219 -6.324 -14.164 1 96.38 46 GLU B CA 1
ATOM 1589 C C . GLU B 1 46 ? -10.023 -7.836 -14.25 1 96.38 46 GLU B C 1
ATOM 1591 O O . GLU B 1 46 ? -10.164 -8.43 -15.328 1 96.38 46 GLU B O 1
ATOM 1596 N N . LEU B 1 47 ? -9.594 -8.406 -13.172 1 97.62 47 LEU B N 1
ATOM 1597 C CA . LEU B 1 47 ? -9.445 -9.859 -13.125 1 97.62 47 LEU B CA 1
ATOM 1598 C C . LEU B 1 47 ? -10.781 -10.547 -13.414 1 97.62 47 LEU B C 1
ATOM 1600 O O . LEU B 1 47 ? -10.836 -11.5 -14.195 1 97.62 47 LEU B O 1
ATOM 1604 N N . GLY B 1 48 ? -11.82 -10.078 -12.719 1 97.75 48 GLY B N 1
ATOM 1605 C CA . GLY B 1 48 ? -13.148 -10.602 -12.984 1 97.75 48 GLY B CA 1
ATOM 1606 C C . GLY B 1 48 ? -13.555 -10.5 -14.438 1 97.75 48 GLY B C 1
ATOM 1607 O O . GLY B 1 48 ? -14.117 -11.445 -15 1 97.75 48 GLY B O 1
ATOM 1608 N N . GLU B 1 49 ? -13.336 -9.414 -15.023 1 97.31 49 GLU B N 1
ATOM 1609 C CA . GLU B 1 49 ? -13.641 -9.211 -16.438 1 97.31 49 GLU B CA 1
ATOM 1610 C C . GLU B 1 49 ? -12.852 -10.18 -17.312 1 97.31 49 GLU B C 1
ATOM 1612 O O . GLU B 1 49 ? -13.391 -10.727 -18.281 1 97.31 49 GLU B O 1
ATOM 1617 N N . TYR B 1 50 ? -11.633 -10.312 -17.016 1 97.25 50 TYR B N 1
ATOM 1618 C CA . TYR B 1 50 ? -10.797 -11.25 -17.766 1 97.25 50 TYR B CA 1
ATOM 1619 C C . TYR B 1 50 ? -11.383 -12.648 -17.734 1 97.25 50 TYR B C 1
ATOM 1621 O O . TYR B 1 50 ? -11.484 -13.312 -18.766 1 97.25 50 TYR B O 1
ATOM 1629 N N . LEU B 1 51 ? -11.75 -13.086 -16.562 1 97.56 51 LEU B N 1
ATOM 1630 C CA . LEU B 1 51 ? -12.328 -14.414 -16.391 1 97.56 51 LEU B CA 1
ATOM 1631 C C . LEU B 1 51 ? -13.641 -14.531 -17.141 1 97.56 51 LEU B C 1
ATOM 1633 O O . LEU B 1 51 ? -13.891 -15.547 -17.812 1 97.56 51 LEU B O 1
ATOM 1637 N N . SER B 1 52 ? -14.438 -13.516 -17.047 1 96.94 52 SER B N 1
ATOM 1638 C CA . SER B 1 52 ? -15.727 -13.516 -17.734 1 96.94 52 SER B CA 1
ATOM 1639 C C . SER B 1 52 ? -15.539 -13.633 -19.25 1 96.94 52 SER B C 1
ATOM 1641 O O . SER B 1 52 ? -16.25 -14.398 -19.906 1 96.94 52 SER B O 1
ATOM 1643 N N . LYS B 1 53 ? -14.664 -12.898 -19.766 1 96.25 53 LYS B N 1
ATOM 1644 C CA . LYS B 1 53 ? -14.383 -12.914 -21.203 1 96.25 53 LYS B CA 1
ATOM 1645 C C . LYS B 1 53 ? -13.883 -14.289 -21.656 1 96.25 53 LYS B C 1
ATOM 1647 O O . LYS B 1 53 ? -14.078 -14.68 -22.797 1 96.25 53 LYS B O 1
ATOM 1652 N N . SER B 1 54 ? -13.289 -14.945 -20.734 1 93.19 54 SER B N 1
ATOM 1653 C CA . SER B 1 54 ? -12.781 -16.281 -21.047 1 93.19 54 SER B CA 1
ATOM 1654 C C . SER B 1 54 ? -13.844 -17.344 -20.781 1 93.19 54 SER B C 1
ATOM 1656 O O . SER B 1 54 ? -13.539 -18.547 -20.812 1 93.19 54 SER B O 1
ATOM 1658 N N . GLY B 1 55 ? -15.016 -16.938 -20.297 1 92.69 55 GLY B N 1
ATOM 1659 C CA . GLY B 1 55 ? -16.141 -17.844 -20.141 1 92.69 55 GLY B CA 1
ATOM 1660 C C . GLY B 1 55 ? -16.219 -18.438 -18.75 1 92.69 55 GLY B C 1
ATOM 1661 O O . GLY B 1 55 ? -16.922 -19.438 -18.547 1 92.69 55 GLY B O 1
ATOM 1662 N N . PHE B 1 56 ? -15.508 -17.906 -17.906 1 94.81 56 PHE B N 1
ATOM 1663 C CA . PHE B 1 56 ? -15.5 -18.406 -16.531 1 94.81 56 PHE B CA 1
ATOM 1664 C C . PHE B 1 56 ? -15.914 -17.312 -15.555 1 94.81 56 PHE B C 1
ATOM 1666 O O . PHE B 1 56 ? -15.055 -16.625 -14.984 1 94.81 56 PHE B O 1
ATOM 1673 N N . ARG B 1 57 ? -17.156 -17.25 -15.227 1 93.75 57 ARG B N 1
ATOM 1674 C CA . ARG B 1 57 ? -17.656 -16.188 -14.344 1 93.75 57 ARG B CA 1
ATOM 1675 C C . ARG B 1 57 ? -17.531 -16.609 -12.883 1 93.75 57 ARG B C 1
ATOM 1677 O O . ARG B 1 57 ? -17.828 -17.75 -12.523 1 93.75 57 ARG B O 1
ATOM 1684 N N . VAL B 1 58 ? -17.016 -15.719 -12.156 1 95.31 58 VAL B N 1
ATOM 1685 C CA . VAL B 1 58 ? -16.859 -15.938 -10.727 1 95.31 58 VAL B CA 1
ATOM 1686 C C . VAL B 1 58 ? -17.453 -14.766 -9.953 1 95.31 58 VAL B C 1
ATOM 1688 O O . VAL B 1 58 ? -17.375 -13.617 -10.398 1 95.31 58 VAL B O 1
ATOM 1691 N N . SER B 1 59 ? -18 -14.984 -8.789 1 95.69 59 SER B N 1
ATOM 1692 C CA . SER B 1 59 ? -18.547 -13.914 -7.949 1 95.69 59 SER B CA 1
ATOM 1693 C C . SER B 1 59 ? -17.438 -13.039 -7.383 1 95.69 59 SER B C 1
ATOM 1695 O O . SER B 1 59 ? -16.281 -13.477 -7.273 1 95.69 59 SER B O 1
ATOM 1697 N N . ARG B 1 60 ? -17.766 -11.906 -6.98 1 95.06 60 ARG B N 1
ATOM 1698 C CA . ARG B 1 60 ? -16.828 -10.984 -6.363 1 95.06 60 ARG B CA 1
ATOM 1699 C C . ARG B 1 60 ? -16.266 -11.555 -5.066 1 95.06 60 ARG B C 1
ATOM 1701 O O . ARG B 1 60 ? -15.07 -11.406 -4.777 1 95.06 60 ARG B O 1
ATOM 1708 N N . ALA B 1 61 ? -17.094 -12.125 -4.316 1 96 61 ALA B N 1
ATOM 1709 C CA . ALA B 1 61 ? -16.672 -12.727 -3.057 1 96 61 ALA B CA 1
ATOM 1710 C C . ALA B 1 61 ? -15.617 -13.805 -3.297 1 96 61 ALA B C 1
ATOM 1712 O O . ALA B 1 61 ? -14.609 -13.867 -2.59 1 96 61 ALA B O 1
ATOM 1713 N N . THR B 1 62 ? -15.82 -14.664 -4.238 1 96 62 THR B N 1
ATOM 1714 C CA . THR B 1 62 ? -14.883 -15.727 -4.574 1 96 62 THR B CA 1
ATOM 1715 C C . THR B 1 62 ? -13.555 -15.156 -5.051 1 96 62 THR B C 1
ATOM 1717 O O . THR B 1 62 ? -12.492 -15.648 -4.672 1 96 62 THR B O 1
ATOM 1720 N N . LEU B 1 63 ? -13.703 -14.117 -5.879 1 97.56 63 LEU B N 1
ATOM 1721 C CA . LEU B 1 63 ? -12.5 -13.445 -6.352 1 97.56 63 LEU B CA 1
ATOM 1722 C C . LEU B 1 63 ? -11.68 -12.922 -5.18 1 97.56 63 LEU B C 1
ATOM 1724 O O . LEU B 1 63 ? -10.477 -13.18 -5.094 1 97.56 63 LEU B O 1
ATOM 1728 N N . TYR B 1 64 ? -12.266 -12.25 -4.352 1 96.75 64 TYR B N 1
ATOM 1729 C CA . TYR B 1 64 ? -11.617 -11.633 -3.205 1 96.75 64 TYR B CA 1
ATOM 1730 C C . TYR B 1 64 ? -10.977 -12.68 -2.309 1 96.75 64 TYR B C 1
ATOM 1732 O O . TYR B 1 64 ? -9.797 -12.578 -1.964 1 96.75 64 TYR B O 1
ATOM 1740 N N . ASN B 1 65 ? -11.664 -13.68 -1.997 1 96.19 65 ASN B N 1
ATOM 1741 C CA . ASN B 1 65 ? -11.195 -14.711 -1.078 1 96.19 65 ASN B CA 1
ATOM 1742 C C . ASN B 1 65 ? -10.031 -15.5 -1.667 1 96.19 65 ASN B C 1
ATOM 1744 O O . ASN B 1 65 ? -9.062 -15.812 -0.964 1 96.19 65 ASN B O 1
ATOM 1748 N N . THR B 1 66 ? -10.211 -15.805 -2.898 1 97.38 66 THR B N 1
ATOM 1749 C CA . THR B 1 66 ? -9.148 -16.562 -3.543 1 97.38 66 THR B CA 1
ATOM 1750 C C . THR B 1 66 ? -7.879 -15.727 -3.662 1 97.38 66 THR B C 1
ATOM 1752 O O . THR B 1 66 ? -6.781 -16.219 -3.389 1 97.38 66 THR B O 1
ATOM 1755 N N . ILE B 1 67 ? -8.062 -14.477 -4.059 1 97.56 67 ILE B N 1
ATOM 1756 C CA . ILE B 1 67 ? -6.898 -13.609 -4.184 1 97.56 67 ILE B CA 1
ATOM 1757 C C . ILE B 1 67 ? -6.238 -13.422 -2.82 1 97.56 67 ILE B C 1
ATOM 1759 O O . ILE B 1 67 ? -5.008 -13.43 -2.713 1 97.56 67 ILE B O 1
ATOM 1763 N N . HIS B 1 68 ? -6.98 -13.242 -1.842 1 95.12 68 HIS B N 1
ATOM 1764 C CA . HIS B 1 68 ? -6.438 -13.141 -0.491 1 95.12 68 HIS B CA 1
ATOM 1765 C C . HIS B 1 68 ? -5.621 -14.367 -0.124 1 95.12 68 HIS B C 1
ATOM 1767 O O . HIS B 1 68 ? -4.527 -14.25 0.433 1 95.12 68 HIS B O 1
ATOM 1773 N N . LEU B 1 69 ? -6.148 -15.516 -0.398 1 95.44 69 LEU B N 1
ATOM 1774 C CA . LEU B 1 69 ? -5.438 -16.766 -0.167 1 95.44 69 LEU B CA 1
ATOM 1775 C C . LEU B 1 69 ? -4.121 -16.797 -0.939 1 95.44 69 LEU B C 1
ATOM 1777 O O . LEU B 1 69 ? -3.082 -17.156 -0.388 1 95.44 69 LEU B O 1
ATOM 1781 N N . LEU B 1 70 ? -4.188 -16.453 -2.188 1 96.5 70 LEU B N 1
ATOM 1782 C CA . LEU B 1 70 ? -2.996 -16.5 -3.031 1 96.5 70 LEU B CA 1
ATOM 1783 C C . LEU B 1 70 ? -1.947 -15.508 -2.547 1 96.5 70 LEU B C 1
ATOM 1785 O O . LEU B 1 70 ? -0.746 -15.742 -2.688 1 96.5 70 LEU B O 1
ATOM 1789 N N . VAL B 1 71 ? -2.363 -14.398 -2.006 1 93.88 71 VAL B N 1
ATOM 1790 C CA . VAL B 1 71 ? -1.451 -13.438 -1.4 1 93.88 71 VAL B CA 1
ATOM 1791 C C . VAL B 1 71 ? -0.791 -14.055 -0.169 1 93.88 71 VAL B C 1
ATOM 1793 O O . VAL B 1 71 ? 0.423 -13.938 0.015 1 93.88 71 VAL B O 1
ATOM 1796 N N . GLU B 1 72 ? -1.525 -14.695 0.605 1 90.38 72 GLU B N 1
ATOM 1797 C CA . GLU B 1 72 ? -1.001 -15.352 1.796 1 90.38 72 GLU B CA 1
ATOM 1798 C C . GLU B 1 72 ? 0.048 -16.406 1.431 1 90.38 72 GLU B C 1
ATOM 1800 O O . GLU B 1 72 ? 1.018 -16.594 2.166 1 90.38 72 GLU B O 1
ATOM 1805 N N . LEU B 1 73 ? -0.195 -16.984 0.355 1 92.88 73 LEU B N 1
ATOM 1806 C CA . LEU B 1 73 ? 0.712 -18.031 -0.102 1 92.88 73 LEU B CA 1
ATOM 1807 C C . LEU B 1 73 ? 1.892 -17.438 -0.863 1 92.88 73 LEU B C 1
ATOM 1809 O O . LEU B 1 73 ? 2.73 -18.172 -1.391 1 92.88 73 LEU B O 1
ATOM 1813 N N . LYS B 1 74 ? 1.895 -16.172 -1.067 1 90.75 74 LYS B N 1
ATOM 1814 C CA . LYS B 1 74 ? 2.961 -15.438 -1.744 1 90.75 74 LYS B CA 1
ATOM 1815 C C . LYS B 1 74 ? 3.002 -15.773 -3.232 1 90.75 74 LYS B C 1
ATOM 1817 O O . LYS B 1 74 ? 4.07 -15.781 -3.844 1 90.75 74 LYS B O 1
ATOM 1822 N N . LEU B 1 75 ? 1.896 -16.078 -3.758 1 94.56 75 LEU B N 1
ATOM 1823 C CA . LEU B 1 75 ? 1.778 -16.344 -5.188 1 94.56 75 LEU B CA 1
ATOM 1824 C C . LEU B 1 75 ? 1.333 -15.086 -5.93 1 94.56 75 LEU B C 1
ATOM 1826 O O . LEU B 1 75 ? 1.475 -14.992 -7.152 1 94.56 75 LEU B O 1
ATOM 1830 N N . VAL B 1 76 ? 0.757 -14.18 -5.203 1 94.62 76 VAL B N 1
ATOM 1831 C CA . VAL B 1 76 ? 0.29 -12.898 -5.711 1 94.62 76 VAL B CA 1
ATOM 1832 C C . VAL B 1 76 ? 0.779 -11.773 -4.801 1 94.62 76 VAL B C 1
ATOM 1834 O O . VAL B 1 76 ? 0.813 -11.93 -3.578 1 94.62 76 VAL B O 1
ATOM 1837 N N . VAL B 1 77 ? 1.175 -10.688 -5.395 1 92.56 77 VAL B N 1
ATOM 1838 C CA . VAL B 1 77 ? 1.555 -9.508 -4.625 1 92.56 77 VAL B CA 1
ATOM 1839 C C . VAL B 1 77 ? 0.433 -8.477 -4.676 1 92.56 77 VAL B C 1
ATOM 1841 O O . VAL B 1 77 ? -0.139 -8.227 -5.738 1 92.56 77 VAL B O 1
ATOM 1844 N N . ARG B 1 78 ? 0.098 -7.98 -3.518 1 93.19 78 ARG B N 1
ATOM 1845 C CA . ARG B 1 78 ? -0.887 -6.91 -3.389 1 93.19 78 ARG B CA 1
ATOM 1846 C C . ARG B 1 78 ? -0.207 -5.555 -3.229 1 93.19 78 ARG B C 1
ATOM 1848 O O . ARG B 1 78 ? 0.69 -5.402 -2.398 1 93.19 78 ARG B O 1
ATOM 1855 N N . HIS B 1 79 ? -0.608 -4.637 -3.99 1 92.62 79 HIS B N 1
ATOM 1856 C CA . HIS B 1 79 ? -0.11 -3.27 -3.9 1 92.62 79 HIS B CA 1
ATOM 1857 C C . HIS B 1 79 ? -1.209 -2.312 -3.455 1 92.62 79 HIS B C 1
ATOM 1859 O O . HIS B 1 79 ? -2.191 -2.111 -4.172 1 92.62 79 HIS B O 1
ATOM 1865 N N . GLY B 1 80 ? -1.073 -1.789 -2.281 1 89.81 80 GLY B N 1
ATOM 1866 C CA . GLY B 1 80 ? -1.947 -0.708 -1.853 1 89.81 80 GLY B CA 1
ATOM 1867 C C . GLY B 1 80 ? -1.486 0.656 -2.33 1 89.81 80 GLY B C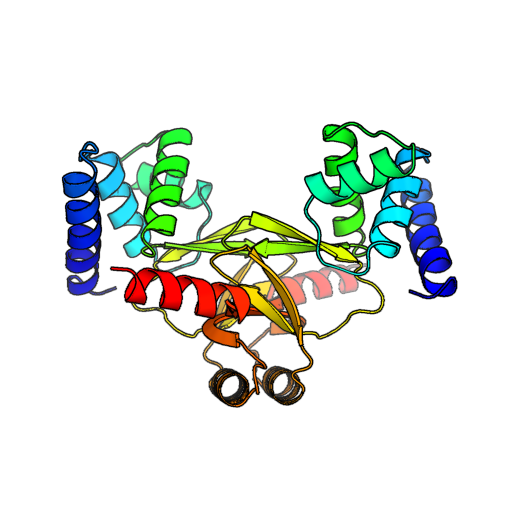 1
ATOM 1868 O O . GLY B 1 80 ? -0.649 1.294 -1.688 1 89.81 80 GLY B O 1
ATOM 1869 N N . LEU B 1 81 ? -2.08 1.171 -3.373 1 90.06 81 LEU B N 1
ATOM 1870 C CA . LEU B 1 81 ? -1.639 2.402 -4.02 1 90.06 81 LEU B CA 1
ATOM 1871 C C . LEU B 1 81 ? -2.572 3.561 -3.68 1 90.06 81 LEU B C 1
ATOM 1873 O O . LEU B 1 81 ? -3.617 3.357 -3.059 1 90.06 81 LEU B O 1
ATOM 1877 N N . ALA B 1 82 ? -2.16 4.758 -4.07 1 77.81 82 ALA B N 1
ATOM 1878 C CA . ALA B 1 82 ? -2.961 5.949 -3.799 1 77.81 82 ALA B CA 1
ATOM 1879 C C . ALA B 1 82 ? -4.324 5.859 -4.48 1 77.81 82 ALA B C 1
ATOM 1881 O O . ALA B 1 82 ? -5.336 6.281 -3.918 1 77.81 82 ALA B O 1
ATOM 1882 N N . GLN B 1 83 ? -4.375 5.246 -5.602 1 81.38 83 GLN B N 1
ATOM 1883 C CA . GLN B 1 83 ? -5.605 5.203 -6.387 1 81.38 83 GLN B CA 1
ATOM 1884 C C . GLN B 1 83 ? -6.348 3.885 -6.176 1 81.38 83 GLN B C 1
ATOM 1886 O O . GLN B 1 83 ? -7.352 3.621 -6.832 1 81.38 83 GLN B O 1
ATOM 1891 N N . GLY B 1 84 ? -5.855 3.152 -5.301 1 86.69 84 GLY B N 1
ATOM 1892 C CA . GLY B 1 84 ? -6.527 1.894 -5.027 1 86.69 84 GLY B CA 1
ATOM 1893 C C . GLY B 1 84 ? -5.578 0.712 -4.965 1 86.69 84 GLY B C 1
ATOM 1894 O O . GLY B 1 84 ? -4.359 0.89 -4.934 1 86.69 84 GLY B O 1
ATOM 1895 N N . THR B 1 85 ? -6.176 -0.425 -4.961 1 92.5 85 THR B N 1
ATOM 1896 C CA . THR B 1 85 ? -5.402 -1.655 -4.816 1 92.5 85 THR B CA 1
ATOM 1897 C C . THR B 1 85 ? -5.199 -2.328 -6.172 1 92.5 85 THR B C 1
ATOM 1899 O O . THR B 1 85 ? -6.125 -2.396 -6.98 1 92.5 85 THR B O 1
ATOM 1902 N N . LYS B 1 86 ? -4.016 -2.781 -6.43 1 95.12 86 LYS B N 1
ATOM 1903 C CA . LYS B 1 86 ? -3.701 -3.604 -7.598 1 95.12 86 LYS B CA 1
ATOM 1904 C C . LYS B 1 86 ? -2.904 -4.844 -7.195 1 95.12 86 LYS B C 1
ATOM 1906 O O . LYS B 1 86 ? -2.32 -4.887 -6.113 1 95.12 86 LYS B O 1
ATOM 1911 N N . TYR B 1 87 ? -2.898 -5.773 -8.102 1 95.56 87 TYR B N 1
ATOM 1912 C CA . TYR B 1 87 ? -2.238 -7.051 -7.855 1 95.56 87 TYR B CA 1
ATOM 1913 C C . TYR B 1 87 ? -1.357 -7.445 -9.039 1 95.56 87 TYR B C 1
ATOM 1915 O O . TYR B 1 87 ? -1.532 -6.938 -10.148 1 95.56 87 TYR B O 1
ATOM 1923 N N . GLU B 1 88 ? -0.422 -8.312 -8.734 1 94.56 88 GLU B N 1
ATOM 1924 C CA . GLU B 1 88 ? 0.38 -8.953 -9.773 1 94.56 88 GLU B CA 1
ATOM 1925 C C . GLU B 1 88 ? 0.868 -10.328 -9.328 1 94.56 88 GLU B C 1
ATOM 1927 O O . GLU B 1 88 ? 0.9 -10.625 -8.133 1 94.56 88 GLU B O 1
ATOM 1932 N N . ALA B 1 89 ? 1.173 -11.133 -10.375 1 93.88 89 ALA B N 1
ATOM 1933 C CA . ALA B 1 89 ? 1.815 -12.414 -10.078 1 93.88 89 ALA B CA 1
ATOM 1934 C C . ALA B 1 89 ? 3.17 -12.203 -9.406 1 93.88 89 ALA B C 1
ATOM 1936 O O . ALA B 1 89 ? 3.924 -11.305 -9.781 1 93.88 89 ALA B O 1
ATOM 1937 N N . SER B 1 90 ? 3.463 -13.008 -8.438 1 90.5 90 SER B N 1
ATOM 1938 C CA . SER B 1 90 ? 4.688 -12.859 -7.652 1 90.5 90 SER B CA 1
ATOM 1939 C C . SER B 1 90 ? 5.863 -13.547 -8.328 1 90.5 90 SER B C 1
ATOM 1941 O O . SER B 1 90 ? 6.953 -12.977 -8.43 1 90.5 90 SER B O 1
ATOM 1943 N N . LEU B 1 91 ? 5.707 -14.742 -8.641 1 81.56 91 LEU B N 1
ATOM 1944 C CA . LEU B 1 91 ? 6.824 -15.562 -9.109 1 81.56 91 LEU B CA 1
ATOM 1945 C C . LEU B 1 91 ? 7.305 -15.094 -10.477 1 81.56 91 LEU B C 1
ATOM 1947 O O . LEU B 1 91 ? 6.496 -14.875 -11.383 1 81.56 91 LEU B O 1
ATOM 1951 N N . GLY B 1 92 ? 8.617 -14.891 -10.523 1 69.56 92 GLY B N 1
ATOM 1952 C CA . GLY B 1 92 ? 9.234 -14.484 -11.773 1 69.56 92 GLY B CA 1
ATOM 1953 C C . GLY B 1 92 ? 9.375 -12.984 -11.922 1 69.56 92 GLY B C 1
ATOM 1954 O O . GLY B 1 92 ? 9.852 -12.492 -12.945 1 69.56 92 GLY B O 1
ATOM 1955 N N . ARG B 1 93 ? 8.961 -12.258 -11.016 1 66.69 93 ARG B N 1
ATOM 1956 C CA . ARG B 1 93 ? 9.008 -10.805 -11.094 1 66.69 93 ARG B CA 1
ATOM 1957 C C . ARG B 1 93 ? 9.594 -10.203 -9.812 1 66.69 93 ARG B C 1
ATOM 1959 O O . ARG B 1 93 ? 8.953 -9.375 -9.164 1 66.69 93 ARG B O 1
ATOM 1966 N N . GLU B 1 94 ? 10.812 -10.555 -9.477 1 68.25 94 GLU B N 1
ATOM 1967 C CA . GLU B 1 94 ? 11.383 -10.102 -8.211 1 68.25 94 GLU B CA 1
ATOM 1968 C C . GLU B 1 94 ? 12.195 -8.828 -8.391 1 68.25 94 GLU B C 1
ATOM 1970 O O . GLU B 1 94 ? 12.664 -8.539 -9.5 1 68.25 94 GLU B O 1
ATOM 1975 N N . ASN B 1 95 ? 12.164 -7.953 -7.43 1 70.19 95 ASN B N 1
ATOM 1976 C CA . ASN B 1 95 ? 13.086 -6.832 -7.254 1 70.19 95 ASN B CA 1
ATOM 1977 C C . ASN B 1 95 ? 12.844 -5.742 -8.289 1 70.19 95 ASN B C 1
ATOM 1979 O O . ASN B 1 95 ? 13.797 -5.203 -8.867 1 70.19 95 ASN B O 1
ATOM 1983 N N . HIS B 1 96 ? 11.648 -5.562 -8.711 1 84.56 96 HIS B N 1
ATOM 1984 C CA . HIS B 1 96 ? 11.406 -4.445 -9.617 1 84.56 96 HIS B CA 1
ATOM 1985 C C . HIS B 1 96 ? 10.773 -3.266 -8.883 1 84.56 96 HIS B C 1
ATOM 1987 O O . HIS B 1 96 ? 10.344 -3.402 -7.738 1 84.56 96 HIS B O 1
ATOM 1993 N N . VAL B 1 97 ? 10.953 -2.16 -9.609 1 91.81 97 VAL B N 1
ATOM 1994 C CA . VAL B 1 97 ? 10.422 -0.901 -9.102 1 91.81 97 VAL B CA 1
ATOM 1995 C C . VAL B 1 97 ? 9.148 -0.53 -9.867 1 91.81 97 VAL B C 1
ATOM 1997 O O . VAL B 1 97 ? 9.062 -0.741 -11.078 1 91.81 97 VAL B O 1
ATOM 2000 N N . HIS B 1 98 ? 8.195 0.02 -9.156 1 94.06 98 HIS B N 1
ATOM 2001 C CA . HIS B 1 98 ? 6.914 0.376 -9.766 1 94.06 98 HIS B CA 1
ATOM 2002 C C . HIS B 1 98 ? 6.812 1.881 -9.992 1 94.06 98 HIS B C 1
ATOM 2004 O O . HIS B 1 98 ? 6.988 2.666 -9.055 1 94.06 98 HIS B O 1
ATOM 2010 N N . GLN B 1 99 ? 6.547 2.234 -11.219 1 94 99 GLN B N 1
ATOM 2011 C CA . GLN B 1 99 ? 6.125 3.594 -11.531 1 94 99 GLN B CA 1
ATOM 2012 C C . GLN B 1 99 ? 4.602 3.709 -11.531 1 94 99 GLN B C 1
ATOM 2014 O O . GLN B 1 99 ? 3.912 2.949 -12.211 1 94 99 GLN B O 1
ATOM 2019 N N . VAL B 1 100 ? 4.105 4.68 -10.766 1 95.31 100 VAL B N 1
ATOM 2020 C CA . VAL B 1 100 ? 2.66 4.785 -10.594 1 95.31 100 VAL B CA 1
ATOM 2021 C C . VAL B 1 100 ? 2.191 6.184 -10.992 1 95.31 100 VAL B C 1
ATOM 2023 O O . VAL B 1 100 ? 2.586 7.176 -10.383 1 95.31 100 VAL B O 1
ATOM 2026 N N . CYS B 1 101 ? 1.36 6.242 -11.969 1 95.62 101 CYS B N 1
ATOM 2027 C CA . CYS B 1 101 ? 0.774 7.523 -12.352 1 95.62 101 CYS B CA 1
ATOM 2028 C C . CYS B 1 101 ? -0.343 7.918 -11.391 1 95.62 101 CYS B C 1
ATOM 2030 O O . CYS B 1 101 ? -1.283 7.148 -11.18 1 95.62 101 CYS B O 1
ATOM 2032 N N . THR B 1 102 ? -0.337 9.094 -10.953 1 92.5 102 THR B N 1
ATOM 2033 C CA . THR B 1 102 ? -1.273 9.523 -9.922 1 92.5 102 THR B CA 1
ATOM 2034 C C . THR B 1 102 ? -2.559 10.055 -10.547 1 92.5 102 THR B C 1
ATOM 2036 O O . THR B 1 102 ? -3.518 10.367 -9.836 1 92.5 102 THR B O 1
ATOM 2039 N N . VAL B 1 103 ? -2.66 10.086 -11.812 1 92.44 103 VAL B N 1
ATOM 2040 C CA . VAL B 1 103 ? -3.844 10.602 -12.492 1 92.44 103 VAL B CA 1
ATOM 2041 C C . VAL B 1 103 ? -4.641 9.438 -13.086 1 92.44 103 VAL B C 1
ATOM 2043 O O . VAL B 1 103 ? -5.809 9.242 -12.742 1 92.44 103 VAL B O 1
ATOM 2046 N N . CYS B 1 104 ? -4.102 8.602 -13.82 1 93.38 104 CYS B N 1
ATOM 2047 C CA . CYS B 1 104 ? -4.84 7.539 -14.492 1 93.38 104 CYS B CA 1
ATOM 2048 C C . CYS B 1 104 ? -4.758 6.234 -13.711 1 93.38 104 CYS B C 1
ATOM 2050 O O . CYS B 1 104 ? -5.512 5.297 -13.977 1 93.38 104 CYS B O 1
ATOM 2052 N N . GLY B 1 105 ? -3.732 6.168 -12.844 1 93.44 105 GLY B N 1
ATOM 2053 C CA . GLY B 1 105 ? -3.592 4.977 -12.023 1 93.44 105 GLY B CA 1
ATOM 2054 C C . GLY B 1 105 ? -2.748 3.9 -12.68 1 93.44 105 GLY B C 1
ATOM 2055 O O . GLY B 1 105 ? -2.58 2.812 -12.125 1 93.44 105 GLY B O 1
ATOM 2056 N N . GLY B 1 106 ? -2.217 4.168 -13.805 1 93.69 106 GLY B N 1
ATOM 2057 C CA . GLY B 1 106 ? -1.36 3.205 -14.477 1 93.69 106 GLY B CA 1
ATOM 2058 C C . GLY B 1 106 ? -0.109 2.865 -13.688 1 93.69 106 GLY B C 1
ATOM 2059 O O . GLY B 1 106 ? 0.484 3.738 -13.055 1 93.69 106 GLY B O 1
ATOM 2060 N N . VAL B 1 107 ? 0.283 1.587 -13.727 1 94.44 107 VAL B N 1
ATOM 2061 C CA . VAL B 1 107 ? 1.498 1.113 -13.07 1 94.44 107 VAL B CA 1
ATOM 2062 C C . VAL B 1 107 ? 2.418 0.457 -14.102 1 94.44 107 VAL B C 1
ATOM 2064 O O . VAL B 1 107 ? 1.979 -0.389 -14.883 1 94.44 107 VAL B O 1
ATOM 2067 N N . THR B 1 108 ? 3.639 0.817 -14.133 1 91.94 108 THR B N 1
ATOM 2068 C CA . THR B 1 108 ? 4.645 0.213 -15.008 1 91.94 108 THR B CA 1
ATOM 2069 C C . THR B 1 108 ? 5.875 -0.198 -14.203 1 91.94 108 THR B C 1
ATOM 2071 O O . THR B 1 108 ? 6.25 0.475 -13.242 1 91.94 108 THR B O 1
ATOM 2074 N N . ASP B 1 109 ? 6.48 -1.307 -14.656 1 91.31 109 ASP B N 1
ATOM 2075 C CA . ASP B 1 109 ? 7.691 -1.798 -14 1 91.31 109 ASP B CA 1
ATOM 2076 C C . ASP B 1 109 ? 8.945 -1.217 -14.656 1 91.31 109 ASP B C 1
ATOM 2078 O O . ASP B 1 109 ? 9.008 -1.082 -15.875 1 91.31 109 ASP B O 1
ATOM 2082 N N . ILE B 1 110 ? 9.828 -0.904 -13.773 1 89.12 110 ILE B N 1
ATOM 2083 C CA . ILE B 1 110 ? 11.117 -0.492 -14.312 1 89.12 110 ILE B CA 1
ATOM 2084 C C . ILE B 1 110 ? 12.242 -1.223 -13.578 1 89.12 110 ILE B C 1
ATOM 2086 O O . ILE B 1 110 ? 12.078 -1.618 -12.422 1 89.12 110 ILE B O 1
ATOM 2090 N N . ASP B 1 111 ? 13.328 -1.41 -14.367 1 87.81 111 ASP B N 1
ATOM 2091 C CA . ASP B 1 111 ? 14.555 -1.919 -13.758 1 87.81 111 ASP B CA 1
ATOM 2092 C C . ASP B 1 111 ? 15.406 -0.781 -13.195 1 87.81 111 ASP B C 1
ATOM 2094 O O . ASP B 1 111 ? 15.719 0.178 -13.906 1 87.81 111 ASP B O 1
ATOM 2098 N N . ALA B 1 112 ? 15.641 -0.865 -11.922 1 89.56 112 ALA B N 1
ATOM 2099 C CA . ALA B 1 112 ? 16.438 0.165 -11.266 1 89.56 112 ALA B CA 1
ATOM 2100 C C . ALA B 1 112 ? 17.578 -0.456 -10.453 1 89.56 112 ALA B C 1
ATOM 2102 O O . ALA B 1 112 ? 17.547 -0.434 -9.219 1 89.56 112 ALA B O 1
ATOM 2103 N N . PRO B 1 113 ? 18.578 -0.892 -11.156 1 91 113 PRO B N 1
ATOM 2104 C CA . PRO B 1 113 ? 19.641 -1.613 -10.469 1 91 113 PRO B CA 1
ATOM 2105 C C . PRO B 1 113 ? 20.375 -0.745 -9.453 1 91 113 PRO B C 1
ATOM 2107 O O . PRO B 1 113 ? 20.828 -1.244 -8.414 1 91 113 PRO B O 1
ATOM 2110 N N . LEU B 1 114 ? 20.516 0.517 -9.758 1 92.56 114 LEU B N 1
ATOM 2111 C CA . LEU B 1 114 ? 21.188 1.406 -8.812 1 92.56 114 LEU B CA 1
ATOM 2112 C C . LEU B 1 114 ? 20.406 1.501 -7.512 1 92.56 114 LEU B C 1
ATOM 2114 O O . LEU B 1 114 ? 20.984 1.573 -6.43 1 92.56 114 LEU B O 1
ATOM 2118 N N . VAL B 1 115 ? 19.188 1.505 -7.598 1 93.12 115 VAL B N 1
ATOM 2119 C CA . VAL B 1 115 ? 18.328 1.58 -6.418 1 93.12 115 VAL B CA 1
ATOM 2120 C C . VAL B 1 115 ? 18.422 0.282 -5.621 1 93.12 115 VAL B C 1
ATOM 2122 O O . VAL B 1 115 ? 18.594 0.307 -4.398 1 93.12 115 VAL B O 1
ATOM 2125 N N . THR B 1 116 ? 18.328 -0.769 -6.344 1 92.19 116 THR B N 1
ATOM 2126 C CA . THR B 1 116 ? 18.438 -2.072 -5.695 1 92.19 116 THR B CA 1
ATOM 2127 C C . THR B 1 116 ? 19.781 -2.209 -4.973 1 92.19 116 THR B C 1
ATOM 2129 O O . THR B 1 116 ? 19.828 -2.703 -3.846 1 92.19 116 THR B O 1
ATOM 2132 N N . GLN B 1 117 ? 20.734 -1.769 -5.621 1 93.88 117 GLN B N 1
ATOM 2133 C CA . GLN B 1 117 ? 22.062 -1.802 -5.016 1 93.88 117 GLN B CA 1
ATOM 2134 C C . GLN B 1 117 ? 22.125 -0.926 -3.77 1 93.88 117 GLN B C 1
ATOM 2136 O O . GLN B 1 117 ? 22.672 -1.328 -2.748 1 93.88 117 GLN B O 1
ATOM 2141 N N . ALA B 1 118 ? 21.625 0.24 -3.871 1 94.44 118 ALA B N 1
ATOM 2142 C CA . ALA B 1 118 ? 21.609 1.168 -2.744 1 94.44 118 ALA B CA 1
ATOM 2143 C C . ALA B 1 118 ? 20.859 0.582 -1.557 1 94.44 118 ALA B C 1
ATOM 2145 O O . ALA B 1 118 ? 21.266 0.752 -0.405 1 94.44 118 ALA B O 1
ATOM 2146 N N . ILE B 1 119 ? 19.781 -0.09 -1.815 1 92.38 119 ILE B N 1
ATOM 2147 C CA . ILE B 1 119 ? 19 -0.729 -0.756 1 92.38 119 ILE B CA 1
ATOM 2148 C C . ILE B 1 119 ? 19.844 -1.805 -0.077 1 92.38 119 ILE B C 1
ATOM 2150 O O . ILE B 1 119 ? 19.875 -1.899 1.152 1 92.38 119 ILE B O 1
ATOM 2154 N N . GLY B 1 120 ? 20.516 -2.59 -0.875 1 91.56 120 GLY B N 1
ATOM 2155 C CA . GLY B 1 120 ? 21.391 -3.627 -0.352 1 91.56 120 GLY B CA 1
ATOM 2156 C C . GLY B 1 120 ? 22.516 -3.082 0.505 1 91.56 120 GLY B C 1
ATOM 2157 O O . GLY B 1 120 ? 23.031 -3.781 1.381 1 91.56 120 GLY B O 1
ATOM 2158 N N . GLN B 1 121 ? 22.828 -1.828 0.267 1 92 121 GLN B N 1
ATOM 2159 C CA . GLN B 1 121 ? 23.938 -1.201 0.975 1 92 121 GLN B CA 1
ATOM 2160 C C . GLN B 1 121 ? 23.438 -0.419 2.189 1 92 121 GLN B C 1
ATOM 2162 O O . GLN B 1 121 ? 24.25 0.084 2.979 1 92 121 GLN B O 1
ATOM 2167 N N . THR B 1 122 ? 22.219 -0.312 2.254 1 90.38 122 THR B N 1
ATOM 2168 C CA . THR B 1 122 ? 21.656 0.447 3.365 1 90.38 122 THR B CA 1
ATOM 2169 C C . THR B 1 122 ? 21.781 -0.331 4.672 1 90.38 122 THR B C 1
ATOM 2171 O O . THR B 1 122 ? 21.438 -1.518 4.727 1 90.38 122 THR B O 1
ATOM 2174 N N . GLN B 1 123 ? 22.312 0.343 5.676 1 85 123 GLN B N 1
ATOM 2175 C CA . GLN B 1 123 ? 22.438 -0.278 6.988 1 85 123 GLN B CA 1
ATOM 2176 C C . GLN B 1 123 ? 21.109 -0.273 7.738 1 85 123 GLN B C 1
ATOM 2178 O O . GLN B 1 123 ? 20.594 0.789 8.094 1 85 123 GLN B O 1
ATOM 2183 N N . LEU B 1 124 ? 20.641 -1.531 7.855 1 87 124 LEU B N 1
ATOM 2184 C CA . LEU B 1 124 ? 19.406 -1.688 8.625 1 87 124 LEU B CA 1
ATOM 2185 C C . LEU B 1 124 ? 19.719 -2.066 10.07 1 87 124 LEU B C 1
ATOM 2187 O O . LEU B 1 124 ? 20.484 -3.004 10.32 1 87 124 LEU B O 1
ATOM 2191 N N . HIS B 1 125 ? 19.484 -1.178 10.914 1 82.44 125 HIS B N 1
ATOM 2192 C CA . HIS B 1 125 ? 19.812 -1.464 12.305 1 82.44 125 HIS B CA 1
ATOM 2193 C C . HIS B 1 125 ? 18.781 -2.395 12.93 1 82.44 125 HIS B C 1
ATOM 2195 O O . HIS B 1 125 ? 17.594 -2.072 12.969 1 82.44 125 HIS B O 1
ATOM 2201 N N . ASP B 1 126 ? 19.328 -3.57 13.398 1 88 126 ASP B N 1
ATOM 2202 C CA . ASP B 1 126 ? 18.531 -4.562 14.117 1 88 126 ASP B CA 1
ATOM 2203 C C . ASP B 1 126 ? 17.312 -4.988 13.305 1 88 126 ASP B C 1
ATOM 2205 O O . ASP B 1 126 ? 16.203 -5.051 13.828 1 88 126 ASP B O 1
ATOM 2209 N N . PHE B 1 127 ? 17.578 -5.152 12.055 1 95 127 PHE B N 1
ATOM 2210 C CA . PHE B 1 127 ? 16.5 -5.52 11.133 1 95 127 PHE B CA 1
ATOM 2211 C C . PHE B 1 127 ? 17.031 -6.406 10.016 1 95 127 PHE B C 1
ATOM 2213 O O . PHE B 1 127 ? 18.047 -6.094 9.391 1 95 127 PHE B O 1
ATOM 2220 N N . ARG B 1 128 ? 16.453 -7.469 9.797 1 94.06 128 ARG B N 1
ATOM 2221 C CA . ARG B 1 128 ? 16.781 -8.328 8.664 1 94.06 128 ARG B CA 1
ATOM 2222 C C . ARG B 1 128 ? 15.867 -8.039 7.473 1 94.06 128 ARG B C 1
ATOM 2224 O O . ARG B 1 128 ? 14.648 -8.164 7.57 1 94.06 128 ARG B O 1
ATOM 2231 N N . CYS B 1 129 ? 16.438 -7.773 6.414 1 92.19 129 CYS B N 1
ATOM 2232 C CA . CYS B 1 129 ? 15.688 -7.453 5.207 1 92.19 129 CYS B CA 1
ATOM 2233 C C . CYS B 1 129 ? 15.328 -8.719 4.438 1 92.19 129 CYS B C 1
ATOM 2235 O O . CYS B 1 129 ? 16.188 -9.555 4.168 1 92.19 129 CYS B O 1
ATOM 2237 N N . ASP B 1 130 ? 14.117 -8.812 4.09 1 90.38 130 ASP B N 1
ATOM 2238 C CA . ASP B 1 130 ? 13.664 -9.93 3.268 1 90.38 130 ASP B CA 1
ATOM 2239 C C . ASP B 1 130 ? 13.336 -9.469 1.849 1 90.38 130 ASP B C 1
ATOM 2241 O O . ASP B 1 130 ? 13.734 -10.117 0.875 1 90.38 130 ASP B O 1
ATOM 2245 N N . GLU B 1 131 ? 12.688 -8.477 1.651 1 90.69 131 GLU B N 1
ATOM 2246 C CA . GLU B 1 131 ? 12.258 -7.934 0.367 1 90.69 131 GLU B CA 1
ATOM 2247 C C . GLU B 1 131 ? 11.922 -6.449 0.481 1 90.69 131 GLU B C 1
ATOM 2249 O O . GLU B 1 131 ? 11.938 -5.891 1.578 1 90.69 131 GLU B O 1
ATOM 2254 N N . PHE B 1 132 ? 11.711 -5.84 -0.693 1 92.19 132 PHE B N 1
ATOM 2255 C CA . PHE B 1 132 ? 11.312 -4.438 -0.661 1 92.19 132 PHE B CA 1
ATOM 2256 C C . PHE B 1 132 ? 10.242 -4.152 -1.712 1 92.19 132 PHE B C 1
ATOM 2258 O O . PHE B 1 132 ? 10.055 -4.941 -2.641 1 92.19 132 PHE B O 1
ATOM 2265 N N . ALA B 1 133 ? 9.562 -3.104 -1.524 1 92.69 133 ALA B N 1
ATOM 2266 C CA . ALA B 1 133 ? 8.641 -2.533 -2.5 1 92.69 133 ALA B CA 1
ATOM 2267 C C . ALA B 1 133 ? 8.859 -1.032 -2.656 1 92.69 133 ALA B C 1
ATOM 2269 O O . ALA B 1 133 ? 8.844 -0.29 -1.67 1 92.69 133 ALA B O 1
ATOM 2270 N N . LEU B 1 134 ? 9.109 -0.68 -3.855 1 94.12 134 LEU B N 1
ATOM 2271 C CA . LEU B 1 134 ? 9.32 0.731 -4.16 1 94.12 134 LEU B CA 1
ATOM 2272 C C . LEU B 1 134 ? 8.305 1.222 -5.188 1 94.12 134 LEU B C 1
ATOM 2274 O O . LEU B 1 134 ? 8.125 0.6 -6.234 1 94.12 134 LEU B O 1
ATOM 2278 N N . TYR B 1 135 ? 7.691 2.301 -4.812 1 94 135 TYR B N 1
ATOM 2279 C CA . TYR B 1 135 ? 6.734 2.971 -5.688 1 94 135 TYR B CA 1
ATOM 2280 C C . TYR B 1 135 ? 7.188 4.391 -6.008 1 94 135 TYR B C 1
ATOM 2282 O O . TYR B 1 135 ? 7.422 5.195 -5.102 1 94 135 TYR B O 1
ATOM 2290 N N . ILE B 1 136 ? 7.352 4.648 -7.234 1 93.5 136 ILE B N 1
ATOM 2291 C CA . ILE B 1 136 ? 7.641 6 -7.699 1 93.5 136 ILE B CA 1
ATOM 2292 C C . ILE B 1 136 ? 6.379 6.629 -8.289 1 93.5 136 ILE B C 1
ATOM 2294 O O . ILE B 1 136 ? 5.895 6.199 -9.336 1 93.5 136 ILE B O 1
ATOM 2298 N N . TYR B 1 137 ? 5.934 7.605 -7.594 1 93.25 137 TYR B N 1
ATOM 2299 C CA . TYR B 1 137 ? 4.684 8.25 -7.984 1 93.25 137 TYR B CA 1
ATOM 2300 C C . TYR B 1 137 ? 4.953 9.484 -8.836 1 93.25 137 TYR B C 1
ATOM 2302 O O . TYR B 1 137 ? 5.887 10.242 -8.562 1 93.25 137 TYR B O 1
ATOM 2310 N N . GLY B 1 138 ? 4.023 9.68 -9.812 1 94.62 138 GLY B N 1
ATOM 2311 C CA . GLY B 1 138 ? 4.145 10.828 -10.688 1 94.62 138 GLY B CA 1
ATOM 2312 C C . GLY B 1 138 ? 3.148 10.812 -11.836 1 94.62 138 GLY B C 1
ATOM 2313 O O . GLY B 1 138 ? 2 10.398 -11.664 1 94.62 138 GLY B O 1
ATOM 2314 N N . LEU B 1 139 ? 3.652 11.367 -12.969 1 96.06 139 LEU B N 1
ATOM 2315 C CA . LEU B 1 139 ? 2.771 11.477 -14.125 1 96.06 139 LEU B CA 1
ATOM 2316 C C . LEU B 1 139 ? 3.357 10.742 -15.32 1 96.06 139 LEU B C 1
ATOM 2318 O O . LEU B 1 139 ? 4.531 10.914 -15.656 1 96.06 139 LEU B O 1
ATOM 2322 N N . CYS B 1 140 ? 2.516 10 -15.875 1 95.38 140 CYS B N 1
ATOM 2323 C CA . CYS B 1 140 ? 2.947 9.328 -17.094 1 95.38 140 CYS B CA 1
ATOM 2324 C C . CYS B 1 140 ? 2.883 10.266 -18.297 1 95.38 140 CYS B C 1
ATOM 2326 O O . CYS B 1 140 ? 2.316 11.359 -18.203 1 95.38 140 CYS B O 1
ATOM 2328 N N . ALA B 1 141 ? 3.447 9.797 -19.406 1 94.62 141 ALA B N 1
ATOM 2329 C CA . ALA B 1 141 ? 3.539 10.625 -20.594 1 94.62 141 ALA B CA 1
ATOM 2330 C C . ALA B 1 141 ? 2.156 11.062 -21.078 1 94.62 141 ALA B C 1
ATOM 2332 O O . ALA B 1 141 ? 1.947 12.234 -21.406 1 94.62 141 ALA B O 1
ATOM 2333 N N . ALA B 1 142 ? 1.229 10.188 -21.156 1 95.19 142 ALA B N 1
ATOM 2334 C CA . ALA B 1 142 ? -0.123 10.461 -21.625 1 95.19 142 ALA B CA 1
ATOM 2335 C C . ALA B 1 142 ? -0.803 11.523 -20.766 1 95.19 142 ALA B C 1
ATOM 2337 O O . ALA B 1 142 ? -1.431 12.445 -21.281 1 95.19 142 ALA B O 1
ATOM 2338 N N . CYS B 1 143 ? -0.626 11.398 -19.5 1 95.19 143 CYS B N 1
ATOM 2339 C CA . CYS B 1 143 ? -1.288 12.32 -18.578 1 95.19 143 CYS B CA 1
ATOM 2340 C C . CYS B 1 143 ? -0.58 13.664 -18.547 1 95.19 143 CYS B C 1
ATOM 2342 O O . CYS B 1 143 ? -1.211 14.703 -18.312 1 95.19 143 CYS B O 1
ATOM 2344 N N . GLN B 1 144 ? 0.713 13.656 -18.719 1 93.62 144 GLN B N 1
ATOM 2345 C CA . GLN B 1 144 ? 1.429 14.922 -18.875 1 93.62 144 GLN B CA 1
ATOM 2346 C C . GLN B 1 144 ? 0.917 15.711 -20.062 1 93.62 144 GLN B C 1
ATOM 2348 O O . GLN B 1 144 ? 0.726 16.922 -19.984 1 93.62 144 GLN B O 1
ATOM 2353 N N . ASN B 1 145 ? 0.738 15.008 -21.094 1 93.75 145 ASN B N 1
ATOM 2354 C CA . ASN B 1 145 ? 0.274 15.641 -22.328 1 93.75 145 ASN B CA 1
ATOM 2355 C C . ASN B 1 145 ? -1.142 16.188 -22.172 1 93.75 145 ASN B C 1
ATOM 2357 O O . ASN B 1 145 ? -1.457 17.25 -22.703 1 93.75 145 ASN B O 1
ATOM 2361 N N . LYS B 1 146 ? -1.968 15.492 -21.516 1 91.88 146 LYS B N 1
ATOM 2362 C CA . LYS B 1 146 ? -3.336 15.938 -21.281 1 91.88 146 LYS B CA 1
ATOM 2363 C C . LYS B 1 146 ? -3.359 17.203 -20.422 1 91.88 146 LYS B C 1
ATOM 2365 O O . LYS B 1 146 ? -4.203 18.078 -20.609 1 91.88 146 LYS B O 1
ATOM 2370 N N . GLN B 1 147 ? -2.553 17.234 -19.438 1 86.88 147 GLN B N 1
ATOM 2371 C CA . GLN B 1 147 ? -2.484 18.406 -18.578 1 86.88 147 GLN B CA 1
ATOM 2372 C C . GLN B 1 147 ? -1.958 19.625 -19.328 1 86.88 147 GLN B C 1
ATOM 2374 O O . GLN B 1 147 ? -2.406 20.734 -19.094 1 86.88 147 GLN B O 1
ATOM 2379 N N . LYS B 1 148 ? -1.08 19.391 -20.172 1 83.56 148 LYS B N 1
ATOM 2380 C CA . LYS B 1 148 ? -0.563 20.469 -20.984 1 83.56 148 LYS B CA 1
ATOM 2381 C C . LYS B 1 148 ? -1.629 20.984 -21.953 1 83.56 148 LYS B C 1
ATOM 2383 O O . LYS B 1 148 ? -1.727 22.188 -22.203 1 83.56 148 LYS B O 1
ATOM 2388 N N . GLY B 1 149 ? -2.273 20.016 -22.5 1 74.12 149 GLY B N 1
ATOM 2389 C CA . GLY B 1 149 ? -3.34 20.422 -23.406 1 74.12 149 GLY B CA 1
ATOM 2390 C C . GLY B 1 149 ? -4.445 21.203 -22.703 1 74.12 149 GLY B C 1
ATOM 2391 O O . GLY B 1 149 ? -4.984 22.156 -23.266 1 74.12 149 GLY B O 1
ATOM 2392 N N . LYS B 1 150 ? -4.766 20.828 -21.562 1 70 150 LYS B N 1
ATOM 2393 C CA . LYS B 1 150 ? -5.777 21.562 -20.812 1 70 150 LYS B CA 1
ATOM 2394 C C . LYS B 1 150 ? -5.277 22.953 -20.438 1 70 150 LYS B C 1
ATOM 2396 O O . LYS B 1 150 ? -6.043 23.922 -20.453 1 70 150 LYS B O 1
ATOM 2401 N N . ALA B 1 151 ? -4.094 23.062 -20.078 1 60.84 151 ALA B N 1
ATOM 2402 C CA . ALA B 1 151 ? -3.52 24.375 -19.75 1 60.84 151 ALA B CA 1
ATOM 2403 C C . ALA B 1 151 ? -3.469 25.266 -20.984 1 60.84 151 ALA B C 1
ATOM 2405 O O . ALA B 1 151 ? -3.656 26.484 -20.875 1 60.84 151 ALA B O 1
ATOM 2406 N N . ALA B 1 152 ? -3.213 24.688 -22.125 1 63.78 152 ALA B N 1
ATOM 2407 C CA . ALA B 1 152 ? -3.139 25.453 -23.375 1 63.78 152 ALA B CA 1
ATOM 2408 C C . ALA B 1 152 ? -4.531 25.859 -23.844 1 63.78 152 ALA B C 1
ATOM 2410 O O . ALA B 1 152 ? -4.684 26.859 -24.562 1 63.78 152 ALA B O 1
ATOM 2411 N N . GLY B 1 153 ? -5.352 24.953 -23.578 1 49.31 153 GLY B N 1
ATOM 2412 C CA . GLY B 1 153 ? -6.691 25.328 -24.016 1 49.31 153 GLY B CA 1
ATOM 2413 C C . GLY B 1 153 ? -7.355 26.344 -23.109 1 49.31 153 GLY B C 1
ATOM 2414 O O . GLY B 1 153 ? -8.492 26.75 -23.359 1 49.31 153 GLY B O 1
ATOM 2415 N N . LEU B 1 154 ? -6.875 26.5 -21.953 1 43.03 154 LEU B N 1
ATOM 2416 C CA . LEU B 1 154 ? -7.434 27.625 -21.203 1 43.03 154 LEU B CA 1
ATOM 2417 C C . LEU B 1 154 ? -6.754 28.938 -21.578 1 43.03 154 LEU B C 1
ATOM 2419 O O . LEU B 1 154 ? -5.559 28.953 -21.891 1 43.03 154 LEU B O 1
#

Foldseek 3Di:
DDPVVLVVLVVLVVVVCVVVVHDDDPLLSLLLVLQVVPPAKADLVRSQVSCVVVPHHDDSVSSVVSQVVCVVSQQKDWDQDPVGIIIHGRPPDADWAWEAEPPPGGIDTDDDVVVVVVVVVDDDPPDDDDGDYHYDYHHDPVRVVVVVVVVVVD/DDPVVLVVLVVLVVVVCVVVVHDDDPLLSLLLVLQVVPPAKDDLVRSQVSCVVVPHHDDSVSSVVSQVVCVVSQQKDWDQDPVGIIIHGRPPDADWAWEAEPPPGGIDTDDDVVVVVVVVVDDDPPDDDDGDYHYHYHHDPVRVVVVVVVVVVD

pLDDT: mean 90.59, std 9.42, range [43.03, 97.88]

Nearest PDB structures (foldseek):
  2xig-assembly1_C  TM=8.624E-01  e=1.014E-10  Helicobacter pylori 26695
  2w57-assembly1_B  TM=7.665E-01  e=5.256E-10  Vibrio cholerae
  4rb2-assembly1_D  TM=7.831E-01  e=6.201E-09  Magnetospirillum gryphiswaldense MSR-1 v2
  1mzb-assembly1_A  TM=7.733E-01  e=1.504E-08  Pseudomonas aeruginosa
  2fe3-assembly1_B  TM=5.202E-01  e=5.600E-10  Bacillus subtilis

Sequence (308 aa):
MTDDVKVRVKKVLDDYLEACQHRKTPERYAILDAVYSIDKHFTLEELGEYLSKSGFRVSRATLYNTIHLLVELKLVVRHGLAQGTKYEASLGRENHVHQVCTVCGGVTDIDAPLVTQAIGQTQLHDFRCDEFALYIYGLCAACQNKQKGKAAGLMTDDVKVRVKKVLDDYLEACQHRKTPERYAILDAVYSIDKHFTLEELGEYLSKSGFRVSRATLYNTIHLLVELKLVVRHGLAQGTKYEASLGRENHVHQVCTVCGGVTDIDAPLVTQAIGQTQLHDFRCDEFALYIYGLCAACQNKQKGKAAGL

InterPro domains:
  IPR002481 Ferric-uptake regulator [PF01475] (22-137)
  IPR002481 Ferric-uptake regulator [PTHR33202] (13-150)
  IPR002481 Ferric-uptake regulator [cd07153] (26-140)
  IPR036388 Winged helix-like DNA-binding domain superfamily [G3DSA:1.10.10.10] (4-90)
  IPR036390 Winged helix DNA-binding domain superfamily [SSF46785] (15-141)
  IPR043135 Ferric-uptake regulator, C-terminal domain [G3DSA:3.30.1490.190] (93-150)

Radius of gyration: 21.62 Å; Cα contacts (8 Å, |Δi|>4): 391; chains: 2; bounding box: 43×58×50 Å